Protein AF-A0A6P9EIH1-F1 (afdb_monomer)

Secondary structure (DSSP, 8-state):
------SS-----TTT---------S-EEEEEEEEEEE-TTS-EEEEEEEEEE--S-HHHHHHH-S-HHHHHHHHHHHHHHHHHHHHHHHHHHHHHHHHHHHHHHHHHHHHHHHHHHHHHHHHHHHHHHHHHHHHHHHHHHHHHHHHHHHHHHHHTTS----------TTSTTTTTHHHHHHHHHHHHGGGSSS--

Mean predicted aligned error: 18.48 Å

Nearest PDB structures (foldseek):
  3bk6-assembly1_C  TM=7.652E-01  e=2.507E-02  Pyrococcus horikoshii
  8z5g-assembly1_A  TM=3.519E-01  e=7.469E-02  Escherichia coli K-12

InterPro domains:
  IPR001107 Band 7 domain [PF01145] (3-107)
  IPR001107 Band 7 domain [SM00244] (1-135)
  IPR001972 Stomatin/HflK family [PR00721] (37-58)
  IPR001972 Stomatin/HflK family [PR00721] (72-89)
  IPR036013 Band 7/SPFH domain superfamily [G3DSA:3.30.479.30] (15-137)
  IPR036013 Band 7/SPFH domain superfamily [SSF117892] (16-89)
  IPR050710 Band 7/mec-2 domain-containing protein [PTHR43327] (3-128)

Solvent-accessible surface area (backbone atoms only — not comparable to full-atom values): 12320 Å² total; per-residue (Å²): 133,95,74,84,82,71,96,74,93,75,91,73,54,86,90,81,58,76,88,86,78,89,77,73,68,57,79,44,82,43,77,48,80,71,43,79,47,73,45,97,83,74,45,80,45,78,49,72,53,72,46,79,47,61,55,86,54,66,68,61,44,60,74,75,30,97,51,54,69,59,55,50,51,54,49,52,52,52,51,49,57,50,53,52,57,48,55,61,53,48,57,53,51,53,54,50,54,55,50,51,55,52,50,54,54,51,51,56,57,48,53,54,52,53,49,55,54,53,53,53,54,52,52,55,52,55,56,50,54,52,50,53,52,51,50,54,51,50,51,54,51,49,54,52,48,50,53,48,52,54,48,51,62,63,52,67,77,62,72,90,81,88,78,89,82,81,80,74,84,78,60,74,67,67,64,56,65,64,58,61,63,62,58,57,66,64,59,63,64,70,72,64,78,81,77,125

Foldseek 3Di:
DDDDDPPDDDDDDPPPDDDPDDDDQDWDKAWQDWDWDQAPVRDIDIDIDIDIDGDPDPVVQVVVDVDNVVVVSVVVVVVVVVVVVVVRVVVV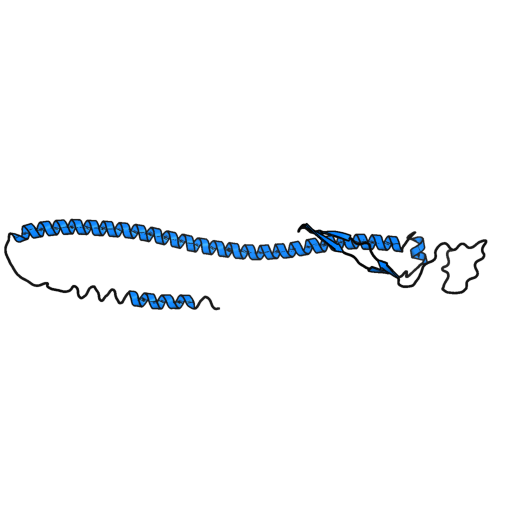VVVVVVVVVVVVVVVVVVVVVVVVVVVVVVVVVVVVVVVVVVVVVVVVVV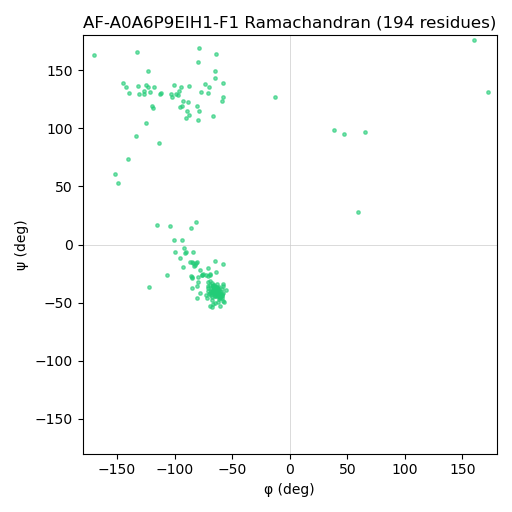VVVVVVVVVVVVVVVPDDDDDDDPDDPVPPVVVVVVVVVVVVVVVVVVVPPPPD

Sequence (196 aa):
MGKILPSGIHFLFLLVDQIAYVHSLKEEAIPIPDQSAITKDNVNILINGVLYIKIVDPKLASYVFENPIFAVIQLAQTTMRSELAFNLRKGIKELRQEVSSHQSQVKAAEEERLLEHKLALRLEEELKEAKEHCLDYIASLAEAGEACRGLEKHIGDLQFEKEALTVNNDVLCKEKDKADDLYVELGESHSRLKKE

Radius of gyration: 49.67 Å; Cα contacts (8 Å, |Δi|>4): 70; chains: 1; bounding box: 106×24×132 Å

Organism: Juglans regia (NCBI:txid51240)

Structure (mmCIF, N/CA/C/O backbone):
data_AF-A0A6P9EIH1-F1
#
_entry.id   AF-A0A6P9EIH1-F1
#
loop_
_atom_site.group_PDB
_atom_site.id
_atom_site.type_symbol
_atom_site.label_atom_id
_atom_site.label_alt_id
_atom_site.label_comp_id
_atom_site.label_asym_id
_atom_site.label_entity_id
_atom_site.label_seq_id
_atom_site.pdbx_PDB_ins_code
_atom_site.Cartn_x
_atom_site.Cartn_y
_atom_site.Cartn_z
_atom_site.occupancy
_atom_site.B_iso_or_equiv
_atom_site.auth_seq_id
_atom_site.auth_comp_id
_atom_site.auth_asym_id
_atom_site.auth_atom_id
_atom_site.pdbx_PDB_model_num
ATOM 1 N N . MET A 1 1 ? -22.479 8.783 35.419 1.00 46.06 1 MET A N 1
ATOM 2 C CA . MET A 1 1 ? -21.083 8.296 35.313 1.00 46.06 1 MET A CA 1
ATOM 3 C C . MET A 1 1 ? -21.107 6.974 34.546 1.00 46.06 1 MET A C 1
ATOM 5 O O . MET A 1 1 ? -21.523 5.976 35.117 1.00 46.06 1 MET A O 1
ATOM 9 N N . GLY A 1 2 ? -20.775 6.970 33.249 1.00 61.72 2 GLY A N 1
ATOM 10 C CA . GLY A 1 2 ? -20.872 5.773 32.397 1.00 61.72 2 GLY A CA 1
ATOM 11 C C . GLY A 1 2 ? -19.869 4.693 32.813 1.00 61.72 2 GLY A C 1
ATOM 12 O O . GLY A 1 2 ? -18.653 4.885 32.670 1.00 61.72 2 GLY A O 1
ATOM 13 N N . LYS A 1 3 ? -20.381 3.593 33.372 1.00 69.81 3 LYS A N 1
ATOM 14 C CA . LYS A 1 3 ? -19.617 2.393 33.729 1.00 69.81 3 LYS A CA 1
ATOM 15 C C . LYS A 1 3 ? -19.708 1.387 32.585 1.00 69.81 3 LYS A C 1
ATOM 17 O O . LYS A 1 3 ? -20.787 1.165 32.050 1.00 69.81 3 LYS A O 1
ATOM 22 N N . ILE A 1 4 ? -18.572 0.792 32.229 1.00 77.81 4 ILE A N 1
ATOM 23 C CA . ILE A 1 4 ? -18.549 -0.392 31.368 1.00 77.81 4 ILE A CA 1
ATOM 24 C C . ILE A 1 4 ? -19.018 -1.595 32.184 1.00 77.81 4 ILE A C 1
ATOM 26 O O . ILE A 1 4 ? -18.649 -1.735 33.350 1.00 77.81 4 ILE A O 1
ATOM 30 N N . LEU A 1 5 ? -19.847 -2.432 31.571 1.00 80.62 5 LEU A N 1
ATOM 31 C CA . LEU A 1 5 ? -20.307 -3.687 32.145 1.00 80.62 5 LEU A CA 1
ATOM 32 C C . LEU A 1 5 ? -19.305 -4.776 31.727 1.00 80.62 5 LEU A C 1
ATOM 34 O O . LEU A 1 5 ? -19.223 -5.077 30.533 1.00 80.62 5 LEU A O 1
ATOM 38 N N . PRO A 1 6 ? -18.476 -5.307 32.645 1.00 77.31 6 PRO A N 1
ATOM 39 C CA . PRO A 1 6 ? -17.617 -6.442 32.332 1.00 77.31 6 PRO A CA 1
ATOM 40 C C . PRO A 1 6 ? -18.458 -7.683 32.002 1.00 77.31 6 PRO A C 1
ATOM 42 O O . PRO A 1 6 ? -19.649 -7.749 32.288 1.00 77.31 6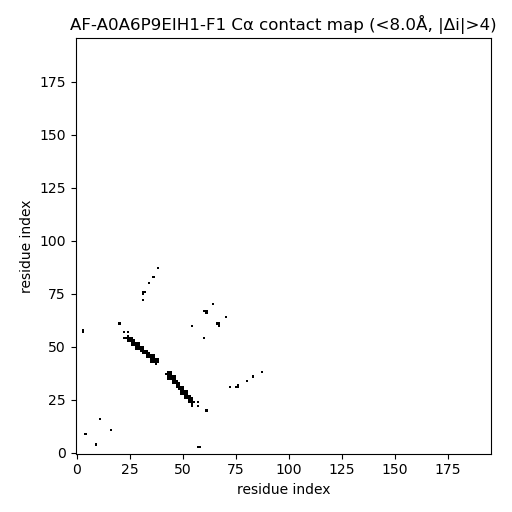 PRO A O 1
ATOM 45 N N . SER A 1 7 ? -17.841 -8.689 31.385 1.00 77.94 7 SER A N 1
ATOM 46 C CA . SER A 1 7 ? -18.542 -9.939 31.073 1.00 77.94 7 SER A CA 1
ATOM 47 C C . SER A 1 7 ? -19.080 -10.591 32.356 1.00 77.94 7 SER A C 1
ATOM 49 O O . SER A 1 7 ? -18.312 -10.853 33.282 1.00 77.94 7 SER A O 1
ATOM 51 N N . GLY A 1 8 ? -20.390 -10.841 32.425 1.00 82.44 8 GLY A N 1
ATOM 52 C CA . GLY A 1 8 ? -21.040 -11.442 33.589 1.00 82.44 8 GLY A CA 1
ATOM 53 C C . GLY A 1 8 ? -22.547 -11.190 33.641 1.00 82.44 8 GLY A C 1
ATOM 54 O O . GLY A 1 8 ? -23.109 -10.479 32.812 1.00 82.44 8 GLY A O 1
ATOM 55 N N . ILE A 1 9 ? -23.212 -11.787 34.632 1.00 82.00 9 ILE A N 1
ATOM 56 C CA . ILE A 1 9 ? -24.636 -11.545 34.895 1.00 82.00 9 ILE A CA 1
ATOM 57 C C . ILE A 1 9 ? -24.752 -10.239 35.669 1.00 82.00 9 ILE A C 1
ATOM 59 O O . ILE A 1 9 ? -24.203 -10.113 36.767 1.00 82.00 9 ILE A O 1
ATOM 63 N N . HIS A 1 10 ? -25.443 -9.259 35.098 1.00 79.75 10 HIS A N 1
ATOM 64 C CA . HIS A 1 10 ? -25.642 -7.948 35.705 1.00 79.75 10 HIS A CA 1
ATOM 65 C C . HIS A 1 10 ? -27.137 -7.630 35.753 1.00 79.75 10 HIS A C 1
ATOM 67 O O . HIS A 1 10 ? -27.838 -7.766 34.752 1.00 79.75 10 HIS A O 1
ATOM 73 N N . PHE A 1 11 ? -27.623 -7.227 36.928 1.00 80.25 11 PHE A N 1
ATOM 74 C CA . PHE A 1 11 ? -29.009 -6.812 37.121 1.00 80.25 11 PHE A CA 1
ATOM 75 C C . PHE A 1 11 ? -29.138 -5.324 36.804 1.00 80.25 11 PHE A C 1
ATOM 77 O O . PHE A 1 11 ? -28.606 -4.486 37.528 1.00 80.25 11 PHE A O 1
ATOM 84 N N . LEU A 1 12 ? -29.841 -5.020 35.715 1.00 80.06 12 LEU A N 1
ATOM 85 C CA . LEU A 1 12 ? -30.214 -3.662 35.329 1.00 80.06 12 LEU A CA 1
ATOM 86 C C . LEU A 1 12 ? -31.668 -3.406 35.715 1.00 80.06 12 LEU A C 1
ATOM 88 O O . LEU A 1 12 ? -32.533 -4.263 35.519 1.00 80.06 12 LEU A O 1
ATOM 92 N N . PHE A 1 13 ? -31.939 -2.223 36.262 1.00 81.88 13 PHE A N 1
ATOM 93 C CA . PHE A 1 13 ? -33.294 -1.835 36.633 1.00 81.88 13 PHE A CA 1
ATOM 94 C C . PHE A 1 13 ? -33.977 -1.160 35.437 1.00 81.88 13 PHE A C 1
ATOM 96 O O . PHE A 1 13 ? -33.573 -0.075 35.020 1.00 81.88 13 PHE A O 1
ATOM 103 N N . LEU A 1 14 ? -35.032 -1.793 34.908 1.00 70.62 14 LEU A N 1
ATOM 104 C CA . LEU A 1 14 ? -35.683 -1.454 33.628 1.00 70.62 14 LEU A CA 1
ATOM 105 C C . LEU A 1 14 ? -36.214 -0.004 33.528 1.00 70.62 14 LEU A C 1
ATOM 107 O O . LEU A 1 14 ? -36.492 0.473 32.434 1.00 70.62 14 LEU A O 1
ATOM 111 N N . LEU A 1 15 ? -36.370 0.693 34.659 1.00 78.88 15 LEU A N 1
ATOM 112 C CA . LEU A 1 15 ? -36.890 2.066 34.729 1.00 78.88 15 LEU A CA 1
ATOM 113 C C . LEU A 1 15 ? -35.812 3.163 34.707 1.00 78.88 15 LEU A C 1
ATOM 115 O O . LEU A 1 15 ? -36.148 4.311 34.432 1.00 78.88 15 LEU A O 1
ATOM 119 N N . VAL A 1 16 ? -34.549 2.852 35.021 1.00 80.69 16 VAL A N 1
ATOM 120 C CA . VAL A 1 16 ? -33.488 3.867 35.207 1.00 80.69 16 VAL A CA 1
ATOM 121 C C . VAL A 1 16 ? -32.312 3.642 34.263 1.00 80.69 16 VAL A C 1
ATOM 123 O O . VAL A 1 16 ? -31.749 4.608 33.750 1.00 80.69 16 VAL A O 1
ATOM 126 N N . ASP A 1 17 ? -31.959 2.384 33.998 1.00 78.88 17 ASP A N 1
ATOM 127 C CA . ASP A 1 17 ? -30.815 2.053 33.158 1.00 78.88 17 ASP A CA 1
ATOM 128 C C . ASP A 1 17 ? -31.250 1.716 31.728 1.00 78.88 17 ASP A C 1
ATOM 130 O O . ASP A 1 17 ? -32.105 0.860 31.504 1.00 78.88 17 ASP A O 1
ATOM 134 N N . GLN A 1 18 ? -30.609 2.356 30.747 1.00 76.06 18 GLN A N 1
ATOM 135 C CA . GLN A 1 18 ? -30.728 2.008 29.331 1.00 76.06 18 GLN A CA 1
ATOM 136 C C . GLN A 1 18 ? -29.370 1.572 28.782 1.00 76.06 18 GLN A C 1
ATOM 138 O O . GLN A 1 18 ? -28.342 2.205 29.031 1.00 76.06 18 GLN A O 1
ATOM 143 N N . ILE A 1 19 ? -29.370 0.485 28.012 1.00 78.81 19 ILE A N 1
ATOM 144 C CA . ILE A 1 19 ? -28.181 -0.003 27.313 1.00 78.81 19 ILE A CA 1
ATOM 145 C C . ILE A 1 19 ? -28.012 0.852 26.057 1.00 78.81 19 ILE A C 1
ATOM 147 O O . ILE A 1 19 ? -28.786 0.721 25.115 1.00 78.81 19 ILE A O 1
ATOM 151 N N . ALA A 1 20 ? -27.017 1.738 26.054 1.00 77.19 20 ALA A N 1
ATOM 152 C CA . ALA A 1 20 ? -26.769 2.623 24.917 1.00 77.19 20 ALA A CA 1
ATOM 153 C C . ALA A 1 20 ? -26.047 1.909 23.763 1.00 77.19 20 ALA A C 1
ATOM 155 O O . ALA A 1 20 ? -26.404 2.097 22.606 1.00 77.19 20 ALA A O 1
ATOM 156 N N . TYR A 1 21 ? -25.048 1.077 24.077 1.00 79.88 21 TYR A N 1
ATOM 157 C CA . TYR A 1 21 ? -24.201 0.429 23.076 1.00 79.88 21 TYR A CA 1
ATOM 158 C C . TYR A 1 21 ? -23.803 -0.977 23.518 1.00 79.88 21 TYR A C 1
ATOM 160 O O . TYR A 1 21 ? -23.460 -1.206 24.679 1.00 79.88 21 TYR A O 1
ATOM 168 N N . VAL A 1 22 ? -23.828 -1.914 22.570 1.00 81.94 22 VAL A N 1
ATOM 169 C CA . VAL A 1 22 ? -23.352 -3.288 22.745 1.00 81.94 22 VAL A CA 1
ATOM 170 C C . VAL A 1 22 ? -22.229 -3.512 21.742 1.00 81.94 22 VAL A C 1
ATOM 172 O O . VAL A 1 22 ? -22.440 -3.407 20.535 1.00 81.94 22 VAL A O 1
ATOM 175 N N . HIS A 1 23 ? -21.032 -3.814 22.241 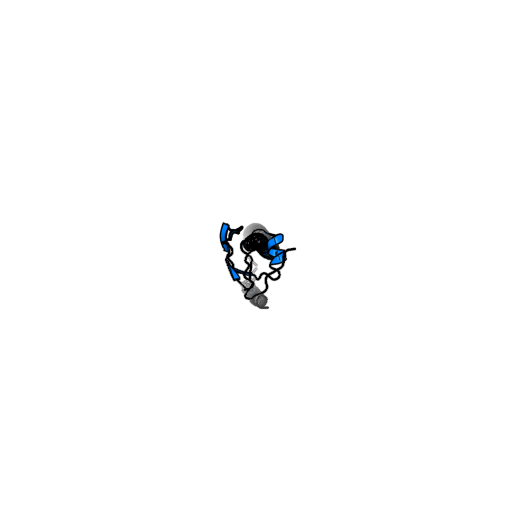1.00 83.44 23 HIS A N 1
ATOM 176 C CA . HIS A 1 23 ? -19.859 -4.058 21.409 1.00 83.44 23 HIS A CA 1
ATOM 177 C C . HIS A 1 23 ? -19.269 -5.436 21.680 1.00 83.44 23 HIS A C 1
ATOM 179 O O . HIS A 1 23 ? -19.086 -5.844 22.828 1.00 83.44 23 HIS A O 1
ATOM 185 N N . SER A 1 24 ? -18.940 -6.131 20.596 1.00 83.75 24 SER A N 1
ATOM 186 C CA . SER A 1 24 ? -18.147 -7.351 20.633 1.00 83.75 24 SER A CA 1
ATOM 187 C C . SER A 1 24 ? -16.674 -6.988 20.837 1.00 83.75 24 SER A C 1
ATOM 189 O O . SER A 1 24 ? -16.136 -6.118 20.157 1.00 83.75 24 SER A O 1
ATOM 191 N N . LEU A 1 25 ? -16.018 -7.648 21.796 1.00 86.06 25 LEU A N 1
ATOM 192 C CA . LEU A 1 25 ? -14.571 -7.520 22.045 1.00 86.06 25 LEU A CA 1
ATOM 193 C C . LEU A 1 25 ? -13.753 -8.591 21.308 1.00 86.06 25 LEU A C 1
ATOM 195 O O . LEU A 1 25 ? -12.542 -8.710 21.510 1.00 86.06 25 LEU A O 1
ATOM 199 N N . LYS A 1 26 ? -14.424 -9.423 20.507 1.00 86.00 26 LYS A N 1
ATOM 200 C CA . LYS A 1 26 ? -13.781 -10.449 19.691 1.00 86.00 26 LYS A CA 1
ATOM 201 C C . LYS A 1 26 ? -13.196 -9.808 18.436 1.00 86.00 26 LYS A C 1
ATOM 203 O O . LYS A 1 26 ? -13.607 -8.724 18.033 1.00 86.00 26 LYS A O 1
ATOM 208 N N . GLU A 1 27 ? -12.213 -10.479 17.852 1.00 90.50 27 GLU A N 1
ATOM 209 C CA . GLU A 1 27 ? -11.719 -10.113 16.528 1.00 90.50 27 GLU A CA 1
ATOM 210 C C . GLU A 1 27 ? -12.768 -10.462 15.482 1.00 90.50 27 GLU A C 1
ATOM 212 O O . GLU A 1 27 ? -13.296 -11.576 15.463 1.00 90.50 27 GLU A O 1
ATOM 217 N N . GLU A 1 28 ? -13.067 -9.494 14.626 1.00 89.88 28 GLU A N 1
ATOM 218 C CA . GLU A 1 28 ? -14.037 -9.640 13.551 1.00 89.88 28 GLU A CA 1
ATOM 219 C C . GLU A 1 28 ? -13.380 -9.286 12.218 1.00 89.88 28 GLU A C 1
ATOM 221 O O . GLU A 1 28 ? -12.604 -8.330 12.112 1.00 89.88 28 GLU A O 1
ATOM 226 N N . ALA A 1 29 ? -13.675 -10.101 11.205 1.00 93.81 29 ALA A N 1
ATOM 227 C CA . ALA A 1 29 ? -13.195 -9.923 9.845 1.00 93.81 29 ALA A CA 1
ATOM 228 C C . ALA A 1 29 ? -14.238 -9.144 9.045 1.00 93.81 29 ALA A C 1
ATOM 230 O O . ALA A 1 29 ? -15.374 -9.591 8.886 1.00 93.81 29 ALA A O 1
ATOM 231 N N . ILE A 1 30 ? -13.844 -7.980 8.540 1.00 93.12 30 ILE A N 1
ATOM 232 C CA . ILE A 1 30 ? -14.732 -7.057 7.845 1.00 93.12 30 ILE A CA 1
ATOM 233 C C . ILE A 1 30 ? -14.237 -6.880 6.412 1.00 93.12 30 ILE A C 1
ATOM 235 O O . ILE A 1 30 ? -13.115 -6.405 6.210 1.00 93.12 30 ILE A O 1
ATOM 239 N N . PRO A 1 31 ? -15.036 -7.260 5.402 1.00 93.44 31 PRO A N 1
ATOM 240 C CA . PRO A 1 31 ? -14.655 -7.060 4.015 1.00 93.44 31 PRO A CA 1
ATOM 241 C C . PRO A 1 31 ? -14.685 -5.567 3.673 1.00 93.44 31 PRO A C 1
ATOM 243 O O . PRO A 1 31 ? -15.625 -4.846 4.015 1.00 93.44 31 PRO A O 1
ATOM 246 N N . ILE A 1 32 ? -13.649 -5.103 2.982 1.00 93.50 32 ILE A N 1
ATOM 247 C CA . ILE A 1 32 ? -13.607 -3.763 2.397 1.00 93.50 32 ILE A CA 1
ATOM 248 C C . ILE A 1 32 ? -14.243 -3.864 1.006 1.00 93.50 32 ILE A C 1
ATOM 250 O O . ILE A 1 32 ? -13.936 -4.811 0.284 1.00 93.50 32 ILE A O 1
ATOM 254 N N . PRO A 1 33 ? -15.113 -2.922 0.602 1.00 91.94 33 PRO A N 1
ATOM 255 C CA . PRO A 1 33 ? -15.669 -2.945 -0.742 1.00 91.94 33 PRO A CA 1
ATOM 256 C C . PRO A 1 33 ? -14.579 -2.735 -1.793 1.00 91.94 33 PRO A C 1
ATOM 258 O O . PRO A 1 33 ? -13.659 -1.932 -1.605 1.00 91.94 33 PRO A O 1
ATOM 261 N N . ASP A 1 34 ? -14.737 -3.441 -2.907 1.00 91.94 34 ASP A N 1
ATOM 262 C CA . ASP A 1 34 ? -13.785 -3.455 -4.010 1.00 91.94 34 ASP A CA 1
ATOM 263 C C . ASP A 1 34 ? -13.546 -2.050 -4.572 1.00 91.94 34 ASP A C 1
ATOM 265 O O . ASP A 1 34 ? -14.465 -1.242 -4.747 1.00 91.94 34 ASP A O 1
ATOM 269 N N . GLN A 1 35 ? -12.286 -1.760 -4.885 1.00 90.25 35 GLN A N 1
ATOM 270 C CA . GLN A 1 35 ? -11.874 -0.500 -5.487 1.00 90.25 35 GLN A CA 1
ATOM 271 C C . GLN A 1 35 ? -11.372 -0.730 -6.908 1.00 90.25 35 GLN A C 1
ATOM 273 O O . GLN A 1 35 ? -10.513 -1.577 -7.145 1.00 90.25 35 GLN A O 1
ATOM 278 N N . SER A 1 36 ? -11.897 0.056 -7.847 1.00 89.94 36 SER A N 1
ATOM 279 C CA . SER A 1 36 ? -11.476 0.059 -9.248 1.00 89.94 36 SER A CA 1
ATOM 280 C C . SER A 1 36 ? -10.473 1.186 -9.471 1.00 89.94 36 SER A C 1
ATOM 282 O O . SER A 1 36 ? -10.752 2.339 -9.130 1.00 89.94 36 SER A O 1
ATOM 284 N N . ALA A 1 37 ? -9.326 0.871 -10.061 1.00 87.25 37 ALA A N 1
ATOM 285 C CA . ALA A 1 37 ? -8.338 1.855 -10.478 1.00 87.25 37 ALA A CA 1
ATOM 286 C C . ALA A 1 37 ? -7.984 1.648 -11.952 1.00 87.25 37 ALA A C 1
ATOM 288 O O . ALA A 1 37 ? -7.688 0.534 -12.383 1.00 87.25 37 ALA A O 1
ATOM 289 N N . ILE A 1 38 ? -7.990 2.741 -12.714 1.00 86.62 38 ILE A N 1
ATOM 290 C CA . ILE A 1 38 ? -7.566 2.744 -14.114 1.00 86.62 38 ILE A CA 1
ATOM 291 C C . ILE A 1 38 ? -6.087 3.113 -14.152 1.00 86.62 38 ILE A C 1
ATOM 293 O O . ILE A 1 38 ? -5.679 4.154 -13.624 1.00 86.62 38 ILE A O 1
ATOM 297 N N . THR A 1 39 ? -5.275 2.252 -14.756 1.00 83.25 39 THR A N 1
ATOM 298 C CA . THR A 1 39 ? -3.845 2.508 -14.924 1.00 83.25 39 THR A CA 1
ATOM 299 C C . THR A 1 39 ? -3.569 3.457 -16.088 1.00 83.25 39 THR A C 1
ATOM 301 O O . THR A 1 39 ? -4.449 3.755 -16.895 1.00 83.25 39 THR A O 1
ATOM 304 N N . LYS A 1 40 ? -2.326 3.945 -16.215 1.00 81.19 40 LYS A N 1
ATOM 305 C CA . LYS A 1 40 ? -1.947 4.761 -17.384 1.00 81.19 40 LYS A CA 1
ATOM 306 C C . LYS A 1 40 ? -2.024 3.986 -18.700 1.00 81.19 40 LYS A C 1
ATOM 308 O O . LYS A 1 40 ? -2.225 4.605 -19.736 1.00 81.19 40 LYS A O 1
ATOM 313 N N . ASP A 1 41 ? -1.924 2.664 -18.633 1.00 84.38 41 ASP A N 1
ATOM 314 C CA . ASP A 1 41 ? -2.018 1.765 -19.785 1.00 84.38 41 ASP A CA 1
ATOM 315 C C . ASP A 1 41 ? -3.472 1.399 -20.115 1.00 84.38 41 ASP A C 1
ATOM 317 O O . ASP A 1 41 ? -3.727 0.457 -20.860 1.00 84.38 41 ASP A O 1
ATOM 321 N N . ASN A 1 42 ? -4.439 2.138 -19.553 1.00 85.88 42 ASN A N 1
ATOM 322 C CA . ASN A 1 42 ? -5.868 1.946 -19.782 1.00 85.88 42 ASN A CA 1
ATOM 323 C C . ASN A 1 42 ? -6.367 0.541 -19.384 1.00 85.88 42 ASN A C 1
ATOM 325 O O . ASN A 1 42 ? -7.348 0.035 -19.927 1.00 85.88 42 ASN A O 1
ATOM 329 N N . VAL A 1 43 ? -5.699 -0.092 -18.414 1.00 86.94 43 VAL A N 1
ATOM 330 C CA . VAL A 1 43 ? -6.133 -1.359 -17.818 1.00 86.94 43 VAL A CA 1
ATOM 331 C C . VAL A 1 43 ? -6.903 -1.054 -16.541 1.00 86.94 43 VAL A C 1
ATOM 333 O O . VAL A 1 43 ? -6.450 -0.270 -15.704 1.00 86.94 43 VAL A O 1
ATOM 336 N N . ASN A 1 44 ? -8.072 -1.675 -16.385 1.00 88.12 44 ASN A N 1
ATOM 337 C CA . ASN A 1 44 ? -8.837 -1.585 -15.151 1.00 88.12 44 ASN A CA 1
ATOM 338 C C . ASN A 1 44 ? -8.395 -2.684 -14.179 1.00 88.12 44 ASN A C 1
ATOM 340 O O . ASN A 1 44 ? -8.462 -3.866 -14.514 1.00 88.12 44 ASN A O 1
ATOM 344 N N . ILE A 1 45 ? -7.962 -2.296 -12.983 1.00 89.12 45 ILE A N 1
ATOM 345 C CA . ILE A 1 45 ? -7.568 -3.216 -11.915 1.00 89.12 45 ILE A CA 1
ATOM 346 C C . ILE A 1 45 ? -8.592 -3.101 -10.786 1.00 89.12 45 ILE A C 1
ATOM 348 O O . ILE A 1 45 ? -8.911 -1.998 -10.337 1.00 89.12 45 ILE A O 1
ATOM 352 N N . LEU A 1 46 ? -9.094 -4.249 -10.331 1.00 89.94 46 LEU A N 1
ATOM 353 C CA . LEU A 1 46 ? -9.975 -4.373 -9.173 1.00 89.94 46 LEU A CA 1
ATOM 354 C C . LEU A 1 46 ? -9.166 -4.892 -7.992 1.00 89.94 46 LEU A C 1
ATOM 356 O O . LEU A 1 46 ? -8.446 -5.880 -8.120 1.00 89.94 46 LEU A O 1
ATOM 360 N N . ILE A 1 47 ? -9.268 -4.210 -6.856 1.00 89.19 47 ILE A N 1
ATOM 361 C CA . ILE A 1 47 ? -8.471 -4.517 -5.672 1.00 89.19 47 ILE A CA 1
ATOM 362 C C . ILE A 1 47 ? -9.406 -4.597 -4.479 1.00 89.19 47 ILE A C 1
ATOM 364 O O . ILE A 1 47 ? -10.221 -3.702 -4.248 1.00 89.19 47 ILE A O 1
ATOM 368 N N . ASN A 1 48 ? -9.275 -5.684 -3.732 1.00 89.56 48 ASN A N 1
ATOM 369 C CA . ASN A 1 48 ? -10.124 -6.038 -2.610 1.00 89.56 48 ASN A CA 1
ATOM 370 C C . ASN A 1 48 ? -9.284 -6.454 -1.396 1.00 89.56 48 ASN A C 1
ATOM 372 O O . ASN A 1 48 ? -8.073 -6.660 -1.491 1.00 89.56 48 ASN A O 1
ATOM 376 N N . GLY A 1 49 ? -9.922 -6.521 -0.229 1.00 90.56 49 GLY A N 1
ATOM 377 C CA . GLY A 1 49 ? -9.234 -6.853 1.013 1.00 90.56 49 GLY A CA 1
ATOM 378 C C . GLY A 1 49 ? -10.180 -7.102 2.180 1.00 90.56 49 GLY A C 1
ATOM 379 O O . GLY A 1 49 ? -11.353 -6.728 2.152 1.00 90.56 49 GLY A O 1
ATOM 380 N N . VAL A 1 50 ? -9.646 -7.734 3.224 1.00 93.88 50 VAL A N 1
ATOM 381 C CA . VAL A 1 50 ? -10.352 -8.009 4.481 1.00 93.88 50 VAL A CA 1
ATOM 382 C C . VAL A 1 50 ? -9.581 -7.358 5.619 1.00 93.88 50 VAL A C 1
ATOM 384 O O . VAL A 1 50 ? -8.366 -7.521 5.723 1.00 93.88 50 VAL A O 1
ATOM 387 N N . LEU A 1 51 ? -10.288 -6.621 6.471 1.00 92.06 51 LEU A N 1
ATOM 388 C CA . LEU A 1 51 ? -9.729 -5.980 7.650 1.00 92.06 51 LEU A CA 1
ATOM 389 C C . LEU A 1 51 ? -10.090 -6.779 8.902 1.00 92.06 51 LEU A C 1
ATOM 391 O O . LEU A 1 51 ? -11.264 -7.033 9.158 1.00 92.06 51 LEU A O 1
ATOM 395 N N . TYR A 1 52 ? -9.088 -7.126 9.702 1.00 94.06 52 TYR A N 1
ATOM 396 C CA . TYR A 1 52 ? -9.291 -7.719 11.020 1.00 94.06 52 TYR A CA 1
ATOM 397 C C . TYR A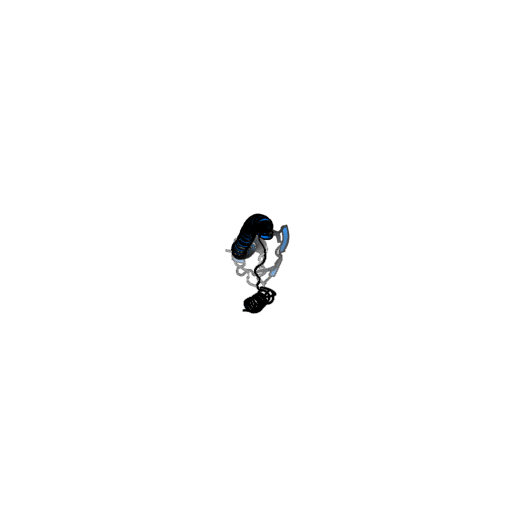 1 52 ? -9.249 -6.613 12.065 1.00 94.06 52 TYR A C 1
ATOM 399 O O . TYR A 1 52 ? -8.235 -5.925 12.199 1.00 94.06 52 TYR A O 1
ATOM 407 N N . ILE A 1 53 ? -10.353 -6.422 12.783 1.00 90.88 53 ILE A N 1
ATOM 408 C CA . ILE A 1 53 ? -10.456 -5.388 13.813 1.00 90.88 53 ILE A CA 1
ATOM 409 C C . ILE A 1 53 ? -10.828 -5.985 15.164 1.00 90.88 53 ILE A C 1
ATOM 411 O O . ILE A 1 53 ? -11.557 -6.970 15.253 1.00 90.88 53 ILE A O 1
ATOM 415 N N . LYS A 1 54 ? -10.350 -5.337 16.228 1.00 88.31 54 LYS A N 1
ATOM 416 C CA . LYS A 1 54 ? -10.724 -5.620 17.612 1.00 88.31 54 LYS A CA 1
ATOM 417 C C . LYS A 1 54 ? -10.868 -4.314 18.374 1.00 88.31 54 LYS A C 1
ATOM 419 O O . LYS A 1 54 ? -9.966 -3.477 18.359 1.00 88.31 54 LYS A O 1
ATOM 424 N N . ILE A 1 55 ? -11.983 -4.157 19.077 1.00 86.69 55 ILE A N 1
ATOM 425 C CA . ILE A 1 55 ? -12.206 -3.004 19.949 1.00 86.69 55 ILE A CA 1
ATOM 426 C C . ILE A 1 55 ? -11.437 -3.234 21.257 1.00 86.69 55 ILE A C 1
ATOM 428 O O . ILE A 1 55 ? -11.734 -4.165 22.002 1.00 86.69 55 ILE A O 1
ATOM 432 N N . VAL A 1 56 ? -10.428 -2.397 21.521 1.00 86.88 56 VAL A N 1
ATOM 433 C CA . VAL A 1 56 ? -9.612 -2.464 22.750 1.00 86.88 56 VAL A CA 1
ATOM 434 C C . VAL A 1 56 ? -10.327 -1.797 23.926 1.00 86.88 56 VAL A C 1
ATOM 436 O O . VAL A 1 56 ? -10.396 -2.376 25.006 1.00 86.88 56 VAL A O 1
ATOM 439 N N . ASP A 1 57 ? -10.891 -0.605 23.708 1.00 87.75 57 ASP A N 1
ATOM 440 C CA . ASP A 1 57 ? -11.683 0.121 24.704 1.00 87.75 57 ASP A CA 1
ATOM 441 C C . ASP A 1 57 ? -13.076 0.459 24.134 1.00 87.75 57 ASP A C 1
ATOM 443 O O . ASP A 1 57 ? -13.203 1.375 23.312 1.00 87.75 57 ASP A O 1
ATOM 447 N N . PRO A 1 58 ? -14.139 -0.257 24.555 1.00 84.81 58 PRO A N 1
ATOM 448 C CA . PRO A 1 58 ? -15.492 -0.024 24.059 1.00 84.81 58 PRO A CA 1
ATOM 449 C C . PRO A 1 58 ? -16.071 1.307 24.541 1.00 84.81 58 PRO A C 1
ATOM 451 O O . PRO A 1 58 ? -16.929 1.874 23.866 1.00 84.81 58 PRO A O 1
ATOM 454 N N . LYS A 1 59 ? -15.604 1.835 25.681 1.00 84.88 59 LYS A N 1
ATOM 455 C CA . LYS A 1 59 ? -16.093 3.104 26.222 1.00 84.88 59 LYS A CA 1
ATOM 456 C C . LYS A 1 59 ? -15.671 4.243 25.312 1.00 84.88 59 LYS A C 1
ATOM 458 O O . LYS A 1 59 ? -16.516 5.008 24.860 1.00 84.88 59 LYS A O 1
ATOM 463 N N . LEU A 1 60 ? -14.375 4.336 25.023 1.00 83.81 60 LEU A N 1
ATOM 464 C CA . LEU A 1 60 ? -13.851 5.371 24.133 1.00 83.81 60 LEU A CA 1
ATOM 465 C C . LEU A 1 60 ? -14.396 5.213 22.712 1.00 83.81 60 LEU A C 1
ATOM 467 O O . LEU A 1 60 ? -14.810 6.204 22.118 1.00 83.81 60 LEU A O 1
ATOM 471 N N . ALA A 1 61 ? -14.481 3.984 22.198 1.00 83.06 61 ALA A N 1
ATOM 472 C CA . ALA A 1 61 ? -15.017 3.737 20.862 1.00 83.06 61 ALA A CA 1
ATOM 473 C C . ALA A 1 61 ? -16.462 4.244 20.694 1.00 83.06 61 ALA A C 1
ATOM 475 O O . ALA A 1 61 ? -16.742 4.910 19.701 1.00 83.06 61 ALA A O 1
ATOM 476 N N . SER A 1 62 ? -17.337 3.998 21.682 1.00 84.12 62 SER A N 1
ATOM 477 C CA . SER A 1 62 ? -18.753 4.412 21.640 1.00 84.12 62 SER A CA 1
ATOM 478 C C . SER A 1 62 ? -18.943 5.929 21.704 1.00 84.12 62 SER A C 1
ATOM 480 O O . SER A 1 62 ? -19.906 6.463 21.166 1.00 84.12 62 SER A O 1
ATOM 482 N N . TYR A 1 63 ? -18.068 6.634 22.430 1.00 81.50 63 TYR A N 1
ATOM 483 C CA . TYR A 1 63 ? -18.208 8.081 22.622 1.00 81.50 63 TYR A CA 1
ATOM 484 C C . TYR A 1 63 ? -17.579 8.898 21.497 1.00 81.50 63 TYR A C 1
ATOM 486 O O . TYR A 1 63 ? -18.007 10.025 21.262 1.00 81.50 63 TYR A O 1
ATOM 494 N N . VAL A 1 64 ? -16.557 8.362 20.827 1.00 81.50 64 VAL A N 1
ATOM 495 C CA . VAL A 1 64 ? -15.861 9.080 19.753 1.00 81.50 64 VAL A CA 1
ATOM 496 C C . VAL A 1 64 ? -16.585 8.913 18.417 1.00 81.50 64 VAL A C 1
ATOM 498 O O . VAL A 1 64 ? -16.652 9.865 17.643 1.00 81.50 64 VAL A O 1
ATOM 501 N N . PHE A 1 65 ? -17.142 7.730 18.146 1.00 81.56 65 PHE A N 1
ATOM 502 C CA . PHE A 1 65 ? -17.807 7.430 16.882 1.00 81.56 65 PHE A CA 1
ATOM 503 C C . PHE A 1 65 ? -19.164 6.774 17.119 1.00 81.56 65 PHE A C 1
ATOM 505 O O . PHE A 1 65 ? -19.274 5.836 17.900 1.00 81.56 65 PHE A O 1
ATOM 512 N N . GLU A 1 66 ? -20.177 7.205 16.366 1.00 85.19 66 GLU A N 1
ATOM 513 C CA . GLU A 1 66 ? -21.505 6.577 16.379 1.00 85.19 66 GLU A CA 1
ATOM 514 C C . GLU A 1 66 ? -21.449 5.134 15.848 1.00 85.19 66 GLU A C 1
ATOM 516 O O . GLU A 1 66 ? -22.066 4.231 16.402 1.00 85.19 66 GLU A O 1
ATOM 521 N N . ASN A 1 67 ? -20.644 4.904 14.802 1.00 88.19 67 ASN A N 1
ATOM 522 C CA . ASN A 1 67 ? -20.395 3.588 14.218 1.00 88.19 67 ASN A CA 1
ATOM 523 C C . ASN A 1 67 ? -18.885 3.381 13.993 1.00 88.19 67 ASN A C 1
ATOM 525 O O . ASN A 1 67 ? -18.365 3.758 12.935 1.00 88.19 67 ASN A O 1
ATOM 529 N N . PRO A 1 68 ? -18.156 2.772 14.950 1.00 85.00 68 PRO A N 1
ATOM 530 C CA . PRO A 1 68 ? -16.699 2.643 14.867 1.00 85.00 68 PRO A CA 1
ATOM 531 C C . PRO A 1 68 ? -16.258 1.775 13.683 1.00 85.00 68 PRO A C 1
ATOM 533 O O . PRO A 1 68 ? -15.292 2.099 12.997 1.00 85.00 68 PRO A O 1
ATOM 536 N N . ILE A 1 69 ? -17.011 0.714 13.389 1.00 89.06 69 ILE A N 1
ATOM 537 C CA . ILE A 1 69 ? -16.756 -0.186 12.259 1.00 89.06 69 ILE A CA 1
ATOM 538 C C . ILE A 1 69 ? -16.762 0.589 10.935 1.00 89.06 69 ILE A C 1
ATOM 540 O O . ILE A 1 69 ? -15.834 0.485 10.137 1.00 89.06 69 ILE A O 1
ATOM 544 N N . PHE A 1 70 ? -17.789 1.410 10.719 1.00 90.31 70 PHE A N 1
ATOM 545 C CA . PHE A 1 70 ? -17.946 2.171 9.485 1.00 90.31 70 PHE A CA 1
ATOM 546 C C . PHE A 1 70 ? -16.856 3.235 9.311 1.00 90.31 70 PHE A C 1
ATOM 548 O O . PHE A 1 70 ? -16.329 3.405 8.211 1.00 90.31 70 PHE A O 1
ATOM 555 N N . ALA A 1 71 ? -16.477 3.919 10.394 1.00 90.25 71 ALA A N 1
ATOM 556 C CA . ALA A 1 71 ? -15.393 4.899 10.372 1.00 90.25 71 ALA A CA 1
ATOM 557 C C . ALA A 1 71 ? -14.058 4.259 9.954 1.00 90.25 71 ALA A C 1
ATOM 559 O O . ALA A 1 71 ? -13.349 4.791 9.097 1.00 90.25 71 ALA A O 1
ATOM 560 N N . VAL A 1 72 ? -13.746 3.080 10.500 1.00 91.62 72 VAL A N 1
ATOM 561 C CA . VAL A 1 72 ? -12.529 2.340 10.152 1.00 91.62 72 VAL A CA 1
ATOM 562 C C . VAL A 1 72 ? -12.568 1.847 8.701 1.00 91.62 72 VAL A C 1
ATOM 564 O O . VAL A 1 72 ? -11.559 1.958 8.007 1.00 91.62 72 VAL A O 1
ATOM 567 N N . ILE A 1 73 ? -13.718 1.375 8.203 1.00 92.69 73 ILE A N 1
ATOM 568 C CA . ILE A 1 73 ? -13.874 0.983 6.790 1.00 92.69 73 ILE A CA 1
ATOM 569 C C . ILE A 1 73 ? -13.580 2.168 5.860 1.00 92.69 73 ILE A C 1
ATOM 571 O O . ILE A 1 73 ? -12.843 2.014 4.889 1.00 92.69 73 ILE A O 1
ATOM 575 N N . GLN A 1 74 ? -14.116 3.357 6.146 1.00 92.88 74 GLN A N 1
ATOM 576 C CA . GLN A 1 74 ? -13.868 4.547 5.323 1.00 92.88 74 GLN A CA 1
ATOM 577 C C . GLN A 1 74 ? -12.401 4.985 5.345 1.00 92.88 74 GLN A C 1
ATOM 579 O O . GLN A 1 74 ? -11.839 5.357 4.309 1.00 92.88 74 GLN A O 1
ATOM 584 N N . LEU A 1 75 ? -11.767 4.919 6.517 1.00 93.00 75 LEU A N 1
ATOM 585 C CA . LEU A 1 75 ? -10.345 5.203 6.647 1.00 93.00 75 LEU A CA 1
ATOM 586 C C . LEU A 1 75 ? -9.523 4.207 5.823 1.00 93.00 75 LEU A C 1
ATOM 588 O O . LEU A 1 75 ? -8.706 4.620 5.005 1.00 93.00 75 LEU A O 1
ATOM 592 N N . ALA A 1 76 ? -9.798 2.909 5.967 1.00 93.06 76 ALA A N 1
ATOM 593 C CA . ALA A 1 76 ? -9.139 1.856 5.204 1.00 93.06 76 ALA A CA 1
ATOM 594 C C . ALA A 1 76 ? -9.330 2.046 3.692 1.00 93.06 76 ALA A C 1
ATOM 596 O O . ALA A 1 76 ? -8.365 1.952 2.937 1.00 93.06 76 ALA A O 1
ATOM 597 N N . GLN A 1 77 ? -10.540 2.403 3.246 1.00 93.00 77 GLN A N 1
ATOM 598 C CA . GLN A 1 77 ? -10.806 2.707 1.841 1.00 93.00 77 GLN A CA 1
ATOM 599 C C . GLN A 1 77 ? -9.972 3.887 1.335 1.00 93.00 77 GLN A C 1
ATOM 601 O O . GLN A 1 77 ? -9.432 3.827 0.232 1.00 93.00 77 GLN A O 1
ATOM 606 N N . THR A 1 78 ? -9.866 4.959 2.118 1.00 93.50 78 THR A N 1
ATOM 607 C CA . THR A 1 78 ? -9.127 6.167 1.726 1.00 93.50 78 THR A CA 1
ATOM 608 C C . THR A 1 78 ? -7.622 5.908 1.671 1.00 93.50 78 THR A C 1
ATOM 610 O O . THR A 1 78 ? -6.955 6.322 0.717 1.00 93.50 78 THR A O 1
ATOM 613 N N . THR A 1 79 ? -7.092 5.169 2.647 1.00 92.81 79 THR A N 1
ATOM 614 C CA . THR A 1 79 ? -5.693 4.729 2.661 1.00 92.81 79 THR A CA 1
ATOM 615 C C . THR A 1 79 ? -5.399 3.837 1.463 1.00 92.81 79 THR A C 1
ATOM 617 O O . THR A 1 79 ? -4.449 4.096 0.732 1.00 92.81 79 THR A O 1
ATOM 620 N N . MET A 1 80 ? -6.262 2.854 1.191 1.00 91.25 80 MET A N 1
ATOM 621 C CA . MET A 1 80 ? -6.132 1.970 0.036 1.00 91.25 80 MET A CA 1
ATOM 622 C C . MET A 1 80 ? -6.089 2.769 -1.271 1.00 91.25 80 MET A C 1
ATOM 624 O O . MET A 1 80 ? -5.131 2.634 -2.024 1.00 91.25 80 MET A O 1
ATOM 628 N N . ARG A 1 81 ? -7.023 3.703 -1.503 1.00 89.44 81 ARG A N 1
ATOM 629 C CA . ARG A 1 81 ? -6.993 4.577 -2.695 1.00 89.44 81 ARG A CA 1
ATOM 630 C C . ARG A 1 81 ? -5.675 5.340 -2.838 1.00 89.44 81 ARG A C 1
ATOM 632 O O . ARG A 1 81 ? -5.171 5.496 -3.951 1.00 89.44 81 ARG A O 1
ATOM 639 N N . SER A 1 82 ? -5.124 5.814 -1.724 1.00 89.94 82 SER A N 1
ATOM 640 C CA . SER A 1 82 ? -3.889 6.605 -1.701 1.00 89.94 82 SER A CA 1
ATOM 641 C C . SER A 1 82 ? -2.658 5.752 -2.017 1.00 89.94 82 SER A C 1
ATOM 643 O O . SER A 1 82 ? -1.850 6.127 -2.869 1.00 89.94 82 SER A O 1
ATOM 645 N N . GLU A 1 83 ? -2.554 4.575 -1.400 1.00 89.12 83 GLU A N 1
ATOM 646 C CA . GLU A 1 83 ? -1.474 3.614 -1.646 1.00 89.12 83 GLU A CA 1
ATOM 647 C C . GLU A 1 83 ? -1.493 3.091 -3.084 1.00 89.12 83 GLU A C 1
ATOM 649 O O . GLU A 1 83 ? -0.450 2.976 -3.732 1.00 89.12 83 GLU A O 1
ATOM 654 N N . LEU A 1 84 ? -2.683 2.838 -3.631 1.00 87.19 84 LEU A N 1
ATOM 655 C CA . LEU A 1 84 ? -2.842 2.434 -5.026 1.00 87.19 84 LEU A CA 1
ATOM 656 C C . LEU A 1 84 ? -2.334 3.507 -5.990 1.00 87.19 84 LEU A C 1
ATOM 658 O O . LEU A 1 84 ? -1.576 3.209 -6.915 1.00 87.19 84 LEU A O 1
ATOM 662 N N . ALA A 1 85 ? -2.686 4.771 -5.748 1.00 83.69 85 ALA A N 1
ATOM 663 C CA . ALA A 1 85 ? -2.206 5.881 -6.562 1.00 83.69 85 ALA A CA 1
ATOM 664 C C . ALA A 1 85 ? -0.678 6.055 -6.476 1.00 83.69 85 ALA A C 1
ATOM 666 O O . ALA A 1 85 ? -0.036 6.390 -7.478 1.00 83.69 85 ALA A O 1
ATOM 667 N N . PHE A 1 86 ? -0.088 5.839 -5.297 1.00 85.94 86 PHE A N 1
ATOM 668 C CA . PHE A 1 86 ? 1.352 5.964 -5.084 1.00 85.94 86 PHE A CA 1
ATOM 669 C C . PHE A 1 86 ? 2.141 4.857 -5.792 1.00 85.94 86 PHE A C 1
ATOM 671 O O . PHE A 1 86 ? 3.030 5.157 -6.596 1.00 85.94 86 PHE A O 1
ATOM 678 N N . ASN A 1 87 ? 1.787 3.593 -5.554 1.00 83.12 87 ASN A N 1
ATOM 679 C CA . ASN A 1 87 ? 2.502 2.445 -6.113 1.00 83.12 87 ASN A CA 1
ATOM 680 C C . ASN A 1 87 ? 2.437 2.424 -7.645 1.00 83.12 87 ASN A C 1
ATOM 682 O O . ASN A 1 87 ? 3.457 2.224 -8.309 1.00 83.12 87 ASN A O 1
ATOM 686 N N . LEU A 1 88 ? 1.277 2.762 -8.216 1.00 82.31 88 LEU A N 1
ATOM 687 C CA . LEU A 1 88 ? 1.115 2.858 -9.664 1.00 82.31 88 LEU A CA 1
ATOM 688 C C . LEU A 1 88 ? 1.996 3.961 -10.283 1.00 82.31 88 LEU A C 1
ATOM 690 O O . LEU A 1 88 ? 2.553 3.796 -11.367 1.00 82.31 88 LEU A O 1
ATOM 694 N N . ARG A 1 89 ? 2.166 5.102 -9.602 1.00 76.88 89 ARG A N 1
ATOM 695 C CA . ARG A 1 89 ? 3.062 6.175 -10.071 1.00 76.88 89 ARG A CA 1
ATOM 696 C C . ARG A 1 89 ? 4.535 5.796 -9.958 1.00 76.88 89 ARG A C 1
ATOM 698 O O . ARG A 1 89 ? 5.316 6.223 -10.810 1.00 76.88 89 ARG A O 1
ATOM 705 N N . LYS A 1 90 ? 4.912 5.049 -8.919 1.00 82.00 90 LYS A N 1
ATOM 706 C CA . LYS A 1 90 ? 6.298 4.654 -8.651 1.00 82.00 90 LYS A CA 1
ATOM 707 C C . LYS A 1 90 ? 6.833 3.703 -9.725 1.00 82.00 90 LYS A C 1
ATOM 709 O O . LYS A 1 90 ? 7.841 4.039 -10.342 1.00 82.00 90 LYS A O 1
ATOM 714 N N . GLY A 1 91 ? 6.110 2.624 -10.037 1.00 80.56 91 GLY A N 1
ATOM 715 C CA . GLY A 1 91 ? 6.544 1.659 -11.060 1.00 80.56 91 GLY A CA 1
ATOM 716 C C . GLY A 1 91 ? 6.768 2.301 -12.437 1.00 80.56 91 GLY A C 1
ATOM 717 O O . GLY A 1 91 ? 7.728 1.995 -13.135 1.00 80.56 91 GLY A O 1
ATOM 718 N N . ILE A 1 92 ? 5.949 3.294 -12.798 1.00 77.38 92 ILE A N 1
ATOM 719 C CA . ILE A 1 92 ? 6.098 4.026 -14.067 1.00 77.38 92 ILE A CA 1
ATOM 720 C C . ILE A 1 92 ? 7.355 4.905 -14.088 1.00 77.38 92 ILE A C 1
ATOM 722 O O . ILE A 1 92 ? 7.958 5.088 -15.147 1.00 77.38 92 ILE A O 1
ATOM 726 N N . LYS A 1 93 ? 7.747 5.492 -12.950 1.00 77.94 93 LYS A N 1
ATOM 727 C CA . LYS A 1 93 ? 8.987 6.278 -12.872 1.00 77.94 93 LYS A CA 1
ATOM 728 C C . LYS A 1 93 ? 10.213 5.385 -13.021 1.00 77.94 93 LYS A C 1
ATOM 730 O O . LYS A 1 93 ? 11.108 5.755 -13.771 1.00 77.94 93 LYS A O 1
ATOM 735 N N . GLU A 1 94 ? 10.214 4.233 -12.356 1.00 83.69 94 GLU A N 1
ATOM 736 C CA . GLU A 1 94 ? 11.302 3.251 -12.434 1.00 83.69 94 GLU A CA 1
ATOM 737 C C . GLU A 1 94 ? 11.479 2.747 -13.871 1.00 83.69 94 GLU A C 1
ATOM 739 O O . GLU A 1 94 ? 12.548 2.931 -14.450 1.00 83.69 94 GLU A O 1
ATOM 744 N N . LEU A 1 95 ? 10.400 2.266 -14.504 1.00 79.94 95 LEU A N 1
ATOM 745 C CA . LEU A 1 95 ? 10.434 1.814 -15.901 1.00 79.94 95 LEU A CA 1
ATOM 746 C C . LEU A 1 95 ? 10.891 2.917 -16.866 1.00 79.94 95 LEU A C 1
ATOM 748 O O . LEU A 1 95 ? 11.691 2.674 -17.766 1.00 79.94 95 LEU A O 1
ATOM 752 N N . ARG A 1 96 ? 10.422 4.160 -16.689 1.00 78.88 96 ARG A N 1
ATOM 753 C CA . ARG A 1 96 ? 10.852 5.285 -17.537 1.00 78.88 96 ARG A CA 1
ATOM 754 C C . ARG A 1 96 ? 12.336 5.603 -17.363 1.00 78.88 96 ARG A C 1
ATOM 756 O O . ARG A 1 96 ? 12.996 5.949 -18.340 1.00 78.88 96 ARG A O 1
ATOM 763 N N . GLN A 1 97 ? 12.840 5.546 -16.136 1.00 85.56 97 GLN A N 1
ATOM 764 C CA . GLN A 1 97 ? 14.237 5.840 -15.844 1.00 85.56 97 GLN A CA 1
ATOM 765 C C . GLN A 1 97 ? 15.159 4.793 -16.477 1.00 85.56 97 GLN A C 1
ATOM 767 O O . GLN A 1 97 ? 16.170 5.158 -17.072 1.00 85.56 97 GLN A O 1
ATOM 772 N N . GLU A 1 98 ? 14.758 3.524 -16.439 1.00 85.19 98 GLU A N 1
ATOM 773 C CA . GLU A 1 98 ? 15.480 2.431 -17.089 1.00 85.19 98 GLU A CA 1
ATOM 774 C C . GLU A 1 98 ? 15.430 2.513 -18.620 1.00 85.19 98 GLU A C 1
ATOM 776 O O . GLU A 1 98 ? 16.441 2.329 -19.292 1.00 85.19 98 GLU A O 1
ATOM 781 N N . VAL A 1 99 ? 14.289 2.880 -19.207 1.00 88.62 99 VAL A N 1
ATOM 782 C CA . VAL A 1 99 ? 14.215 3.132 -20.657 1.00 88.62 99 VAL A CA 1
ATOM 783 C C . VAL A 1 99 ? 15.095 4.318 -21.057 1.00 88.62 99 VAL A C 1
ATOM 785 O O . VAL A 1 99 ? 15.751 4.273 -22.094 1.00 88.62 99 VAL A O 1
ATOM 788 N N . SER A 1 100 ? 15.154 5.372 -20.239 1.00 82.88 100 SER A N 1
ATOM 789 C CA . SER A 1 100 ? 15.976 6.550 -20.531 1.00 82.88 100 SER A CA 1
ATOM 790 C C . SER A 1 100 ? 17.473 6.233 -20.550 1.00 82.88 100 SER A C 1
ATOM 792 O O . SER A 1 100 ? 18.182 6.773 -21.400 1.00 82.88 100 SER A O 1
ATOM 794 N N . SER A 1 101 ? 17.965 5.381 -19.643 1.00 85.69 101 SER A N 1
ATOM 795 C CA . SER A 1 101 ? 19.376 4.975 -19.640 1.00 85.69 101 SER A CA 1
ATOM 796 C C . SER A 1 101 ? 19.706 4.127 -20.869 1.00 85.69 101 SER A C 1
ATOM 798 O O . SER A 1 101 ? 20.673 4.425 -21.574 1.00 85.69 101 SER A O 1
ATOM 800 N N . HIS A 1 102 ? 18.855 3.155 -21.208 1.00 85.44 102 HIS A N 1
ATOM 801 C CA . HIS A 1 102 ? 19.021 2.352 -22.421 1.00 85.44 102 HIS A CA 1
ATOM 802 C C . HIS A 1 102 ? 18.978 3.209 -23.696 1.00 85.44 102 HIS A C 1
ATOM 804 O O . HIS A 1 102 ? 19.820 3.049 -24.576 1.00 85.44 102 HIS A O 1
ATOM 810 N N . GLN A 1 103 ? 18.060 4.176 -23.791 1.00 81.50 103 GLN A N 1
ATOM 811 C CA . GLN A 1 103 ? 17.970 5.068 -24.952 1.00 81.50 103 GLN A CA 1
ATOM 812 C C . GLN A 1 103 ? 19.224 5.929 -25.142 1.00 81.50 103 GLN A C 1
ATOM 814 O O . GLN A 1 103 ? 19.623 6.146 -26.283 1.00 81.50 103 GLN A O 1
ATOM 819 N N . SER A 1 104 ? 19.862 6.410 -24.067 1.00 78.75 104 SER A N 1
ATOM 820 C CA . SER A 1 104 ? 21.130 7.148 -24.199 1.00 78.75 104 SER A CA 1
ATOM 821 C C . SER A 1 104 ? 22.267 6.286 -24.752 1.00 78.75 104 SER A C 1
ATOM 823 O O . SER A 1 104 ? 23.042 6.772 -25.570 1.00 78.75 104 SER A O 1
ATOM 825 N N . GLN A 1 105 ? 22.330 5.006 -24.374 1.00 85.88 105 GLN A N 1
ATOM 826 C CA . GLN A 1 105 ? 23.348 4.081 -24.880 1.00 85.88 105 GLN A CA 1
ATOM 827 C C . GLN A 1 105 ? 23.114 3.733 -26.353 1.00 85.88 105 GLN A C 1
ATOM 829 O O . GLN A 1 105 ? 24.053 3.735 -27.142 1.00 85.88 105 GLN A O 1
ATOM 834 N N . VAL A 1 106 ? 21.857 3.492 -26.741 1.00 86.19 106 VAL A N 1
ATOM 835 C CA . VAL A 1 106 ? 21.504 3.194 -28.137 1.00 86.19 106 VAL A CA 1
ATOM 836 C C . VAL A 1 106 ? 21.772 4.394 -29.042 1.00 86.19 106 VAL A C 1
ATOM 838 O O . VAL A 1 106 ? 22.381 4.220 -30.090 1.00 86.19 106 VAL A O 1
ATOM 841 N N . LYS A 1 107 ? 21.398 5.611 -28.624 1.00 85.44 107 LYS A N 1
ATOM 842 C CA . LYS A 1 107 ? 21.673 6.826 -29.407 1.00 85.44 107 LYS A CA 1
ATOM 843 C C . LYS A 1 107 ? 23.170 7.068 -29.594 1.00 85.44 107 LYS A C 1
ATOM 845 O O . LYS A 1 107 ? 23.589 7.359 -30.707 1.00 85.44 107 LYS A O 1
ATOM 850 N N . ALA A 1 108 ? 23.970 6.895 -28.539 1.00 82.50 108 ALA A N 1
ATOM 851 C CA . ALA A 1 108 ? 25.423 7.027 -28.636 1.00 82.50 108 ALA A CA 1
ATOM 852 C C . ALA A 1 108 ? 26.030 5.987 -29.600 1.00 82.50 108 ALA A C 1
ATOM 854 O O . ALA A 1 108 ? 26.861 6.332 -30.436 1.00 82.50 108 ALA A O 1
ATOM 855 N N . ALA A 1 109 ? 25.563 4.735 -29.546 1.00 80.50 109 ALA A N 1
ATOM 856 C CA . ALA A 1 109 ? 26.004 3.686 -30.467 1.00 80.50 109 ALA A CA 1
ATOM 857 C C . ALA A 1 109 ? 25.526 3.910 -31.919 1.00 80.50 109 ALA A C 1
ATOM 859 O O . ALA A 1 109 ? 26.204 3.516 -32.868 1.00 80.50 109 ALA A O 1
ATOM 860 N N . GLU A 1 110 ? 24.359 4.529 -32.120 1.00 86.75 110 GLU A N 1
ATOM 861 C CA . GLU A 1 110 ? 23.860 4.903 -33.450 1.00 86.75 110 GLU A CA 1
ATOM 862 C C . GLU A 1 110 ? 24.660 6.058 -34.071 1.00 86.75 110 GLU A C 1
ATOM 864 O O . GLU A 1 110 ? 24.924 6.029 -35.274 1.00 86.75 110 GLU A O 1
ATOM 869 N N . GLU A 1 111 ? 25.088 7.043 -33.276 1.00 84.06 111 GLU A N 1
ATOM 870 C CA . GLU A 1 111 ? 25.923 8.159 -33.747 1.00 84.06 111 GLU A CA 1
ATOM 871 C C . GLU A 1 111 ? 27.290 7.682 -34.260 1.00 84.06 111 GLU A C 1
ATOM 873 O O . GLU A 1 111 ? 27.746 8.143 -35.311 1.00 84.06 111 GLU A O 1
ATOM 878 N N . GLU A 1 112 ? 27.907 6.711 -33.582 1.00 82.12 112 GLU A N 1
ATOM 879 C CA . GLU A 1 112 ? 29.181 6.112 -33.996 1.00 82.12 112 GLU A CA 1
ATOM 880 C C . GLU A 1 112 ? 29.048 5.361 -35.334 1.00 82.12 112 GLU A C 1
ATOM 882 O O . GLU A 1 112 ? 29.821 5.591 -36.266 1.00 82.12 112 GLU A O 1
ATOM 887 N N . ARG A 1 113 ? 27.983 4.565 -35.501 1.00 80.12 113 ARG A N 1
ATOM 888 C CA . ARG A 1 113 ? 27.699 3.856 -36.764 1.00 80.12 113 ARG A CA 1
ATOM 889 C C . ARG A 1 113 ? 27.397 4.797 -37.928 1.00 80.12 113 ARG A C 1
ATOM 891 O O . ARG A 1 113 ? 27.771 4.513 -39.066 1.00 80.12 113 ARG A O 1
ATOM 898 N N . LEU A 1 114 ? 26.714 5.915 -37.672 1.00 80.19 114 LEU A N 1
ATOM 899 C CA . LEU A 1 114 ? 26.435 6.914 -38.706 1.00 80.19 114 LEU A CA 1
ATOM 900 C C . LEU A 1 114 ? 27.727 7.578 -39.200 1.00 80.19 114 LEU A C 1
ATOM 902 O O . LEU A 1 114 ? 27.831 7.911 -40.383 1.00 80.19 114 LEU A O 1
ATOM 906 N N . LEU A 1 115 ? 28.704 7.770 -38.311 1.00 81.12 115 LEU A N 1
ATOM 907 C CA . LEU A 1 115 ? 30.011 8.312 -38.667 1.00 81.12 115 LEU A CA 1
ATOM 908 C C . LEU A 1 115 ? 30.797 7.334 -39.550 1.00 81.12 115 LEU A C 1
ATOM 910 O O . LEU A 1 115 ? 31.289 7.739 -40.604 1.00 81.12 115 LEU A O 1
ATOM 914 N N . GLU A 1 116 ? 30.851 6.054 -39.170 1.00 77.44 116 GLU A N 1
ATOM 915 C CA . GLU A 1 116 ? 31.511 5.005 -39.962 1.00 77.44 116 GLU A CA 1
ATOM 916 C C . GLU A 1 116 ? 30.896 4.883 -41.362 1.00 77.44 116 GLU A C 1
ATOM 918 O O . GLU A 1 116 ? 31.612 4.838 -42.364 1.00 77.44 116 GLU A O 1
ATOM 923 N N . HIS A 1 117 ? 29.564 4.914 -41.456 1.00 78.44 117 HIS A N 1
ATOM 924 C CA . HIS A 1 117 ? 28.878 4.827 -42.742 1.00 78.44 117 HIS A CA 1
ATOM 925 C C . HIS A 1 117 ? 29.136 6.051 -43.639 1.00 78.44 117 HIS A C 1
ATOM 927 O O . HIS A 1 117 ? 29.346 5.903 -44.843 1.00 78.44 117 HIS A O 1
ATOM 933 N N . LYS A 1 118 ? 29.183 7.263 -43.065 1.00 81.19 118 LYS A N 1
ATOM 934 C CA . LYS A 1 118 ? 29.533 8.487 -43.809 1.00 81.19 118 LYS A CA 1
ATOM 935 C C . LYS A 1 118 ? 30.978 8.477 -44.310 1.00 81.19 118 LYS A C 1
ATOM 937 O O . LYS A 1 118 ? 31.232 8.966 -45.408 1.00 81.19 118 LYS A O 1
ATOM 942 N N . LEU A 1 119 ? 31.915 7.943 -43.523 1.00 84.12 119 LEU A N 1
ATOM 943 C CA . LEU A 1 119 ? 33.319 7.830 -43.925 1.00 84.12 119 LEU A CA 1
ATOM 944 C C . LEU A 1 119 ? 33.484 6.860 -45.104 1.00 84.12 119 LEU A C 1
ATOM 946 O O . LEU A 1 119 ? 34.213 7.170 -46.043 1.00 84.12 119 LEU A O 1
ATOM 950 N N . ALA A 1 120 ? 32.772 5.729 -45.085 1.00 74.56 120 ALA A N 1
ATOM 951 C CA . ALA A 1 120 ? 32.803 4.750 -46.170 1.00 74.56 120 ALA A CA 1
ATOM 952 C C . ALA A 1 120 ? 32.319 5.342 -47.507 1.00 74.56 120 ALA A C 1
ATOM 954 O O . ALA A 1 120 ? 32.999 5.192 -48.517 1.00 74.56 120 ALA A O 1
ATOM 955 N N . LEU A 1 121 ? 31.208 6.088 -47.502 1.00 78.56 121 LEU A N 1
ATOM 956 C CA . LEU A 1 121 ? 30.698 6.759 -48.707 1.00 78.56 121 LEU A CA 1
ATOM 957 C C . LEU A 1 121 ? 31.688 7.788 -49.271 1.00 78.56 121 LEU A C 1
ATOM 959 O O . LEU A 1 121 ? 31.882 7.850 -50.481 1.00 78.56 121 LEU A O 1
ATOM 963 N N . ARG A 1 122 ? 32.360 8.555 -48.401 1.00 82.25 122 ARG A N 1
ATOM 964 C CA . ARG A 1 122 ? 33.392 9.510 -48.834 1.00 82.25 122 ARG A CA 1
ATOM 965 C C . ARG A 1 122 ? 34.566 8.807 -49.523 1.00 82.25 122 ARG A C 1
ATOM 967 O O . ARG A 1 122 ? 35.071 9.310 -50.516 1.00 82.25 122 ARG A O 1
ATOM 974 N N . LEU A 1 123 ? 34.998 7.648 -49.019 1.00 80.38 123 LEU A N 1
ATOM 975 C CA . LEU A 1 123 ? 36.074 6.873 -49.649 1.00 80.38 123 LEU A CA 1
ATOM 976 C C . LEU A 1 123 ? 35.668 6.319 -51.023 1.00 80.38 123 LEU A C 1
ATOM 978 O O . LEU A 1 123 ? 36.501 6.267 -51.927 1.00 80.38 123 LEU A O 1
ATOM 982 N N . GLU A 1 124 ? 34.406 5.921 -51.198 1.00 78.94 124 GLU A N 1
ATOM 983 C CA . GLU A 1 124 ? 33.895 5.470 -52.499 1.00 78.94 124 GLU A CA 1
ATOM 984 C C . GLU A 1 124 ? 33.856 6.601 -53.540 1.00 78.94 124 GLU A C 1
ATOM 986 O O . GLU A 1 124 ? 34.152 6.351 -54.711 1.00 78.94 124 GLU A O 1
ATOM 991 N N . GLU A 1 125 ? 33.548 7.837 -53.127 1.00 85.25 125 GLU A N 1
ATOM 992 C CA . GLU A 1 125 ? 33.606 9.025 -53.994 1.00 85.25 125 GLU A CA 1
ATOM 993 C C . GLU A 1 125 ? 35.040 9.330 -54.452 1.00 85.25 125 GLU A C 1
ATOM 995 O O . GLU A 1 125 ? 35.290 9.402 -55.655 1.00 85.25 125 GLU A O 1
ATOM 1000 N N . GLU A 1 126 ? 36.000 9.392 -53.525 1.00 83.69 126 GLU A N 1
ATOM 1001 C CA . GLU A 1 126 ? 37.419 9.641 -53.838 1.00 83.69 126 GLU A CA 1
ATOM 1002 C C . GLU A 1 126 ? 37.994 8.573 -54.790 1.00 83.69 126 GLU A C 1
ATOM 1004 O O . GLU A 1 126 ? 38.749 8.866 -55.719 1.00 83.69 126 GLU A O 1
ATOM 1009 N N . LEU A 1 127 ? 37.601 7.305 -54.612 1.00 80.38 127 LEU A N 1
ATOM 1010 C CA . LEU A 1 127 ? 38.038 6.211 -55.483 1.00 80.38 127 LEU A CA 1
ATOM 1011 C C . LEU A 1 127 ? 37.412 6.291 -56.884 1.00 80.38 127 LEU A C 1
ATOM 1013 O O . LEU A 1 127 ? 38.004 5.808 -57.855 1.00 80.38 127 LEU A O 1
ATOM 1017 N N . LYS A 1 128 ? 36.224 6.891 -57.009 1.00 81.50 128 LYS A N 1
ATOM 1018 C CA . LYS A 1 128 ? 35.589 7.158 -58.301 1.00 81.50 128 LYS A CA 1
ATOM 1019 C C . LYS A 1 128 ? 36.304 8.292 -59.043 1.00 81.50 128 LYS A C 1
ATOM 1021 O O . LYS A 1 128 ? 36.603 8.115 -60.221 1.00 81.50 128 LYS A O 1
ATOM 1026 N N . GLU A 1 129 ? 36.657 9.376 -58.354 1.00 85.00 129 GLU A N 1
ATOM 1027 C CA . GLU A 1 129 ? 37.431 10.491 -58.927 1.00 85.00 129 GLU A CA 1
ATOM 1028 C C . GLU A 1 129 ? 38.834 10.048 -59.371 1.00 85.00 129 GLU A C 1
ATOM 1030 O O . GLU A 1 129 ? 39.266 10.336 -60.488 1.00 85.00 129 GLU A O 1
ATOM 1035 N N . ALA A 1 130 ? 39.530 9.25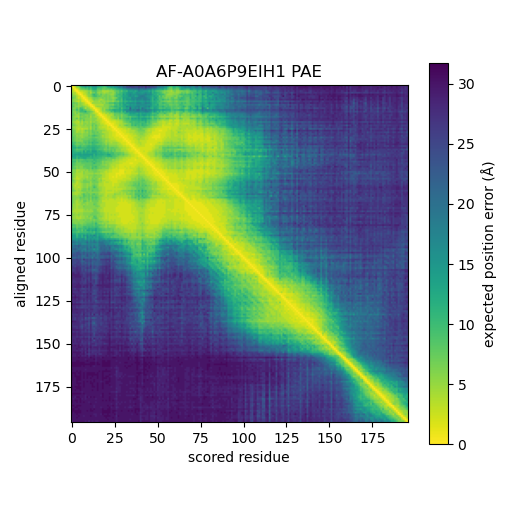3 -58.552 1.00 79.38 130 ALA A N 1
ATOM 1036 C CA . ALA A 1 130 ? 40.844 8.714 -58.907 1.00 79.38 130 ALA A CA 1
ATOM 1037 C C . ALA A 1 130 ? 40.801 7.819 -60.161 1.00 79.38 130 ALA A C 1
ATOM 1039 O O . ALA A 1 130 ? 41.724 7.838 -60.979 1.00 79.38 130 ALA A O 1
ATOM 1040 N N . LYS A 1 131 ? 39.721 7.045 -60.342 1.00 81.56 131 LYS A N 1
ATOM 1041 C CA . LYS A 1 131 ? 39.521 6.233 -61.552 1.00 81.56 131 LYS A CA 1
ATOM 1042 C C . LYS A 1 131 ? 39.326 7.096 -62.794 1.00 81.56 131 LYS A C 1
ATOM 1044 O O . LYS A 1 131 ? 39.901 6.759 -63.826 1.00 81.56 131 LYS A O 1
ATOM 1049 N N . GLU A 1 132 ? 38.556 8.178 -62.701 1.00 81.00 132 GLU A N 1
ATOM 1050 C CA . GLU A 1 132 ? 38.396 9.128 -63.810 1.00 81.00 132 GLU A CA 1
ATOM 1051 C C . GLU A 1 132 ? 39.745 9.756 -64.186 1.00 81.00 132 GLU A C 1
ATOM 1053 O O . GLU A 1 132 ? 40.144 9.691 -65.346 1.00 81.00 132 GLU A O 1
ATOM 1058 N N . HIS A 1 133 ? 40.534 10.200 -63.203 1.00 80.44 133 HIS A N 1
ATOM 1059 C CA . HIS A 1 133 ? 41.879 10.728 -63.452 1.00 80.44 133 HIS A CA 1
ATOM 1060 C C . HIS A 1 133 ? 42.838 9.722 -64.106 1.00 80.44 133 HIS A C 1
ATOM 1062 O O . HIS A 1 133 ? 43.612 10.086 -64.995 1.00 80.44 133 HIS A O 1
ATOM 1068 N N . CYS A 1 134 ? 42.812 8.449 -63.701 1.00 71.19 134 CYS A N 1
ATOM 1069 C CA . CYS A 1 134 ? 43.620 7.420 -64.356 1.00 71.19 134 CYS A CA 1
ATOM 1070 C C . CYS A 1 134 ? 43.170 7.157 -65.798 1.00 71.19 134 CYS A C 1
ATOM 1072 O O . CYS A 1 134 ? 44.019 6.908 -66.653 1.00 71.19 134 CYS A O 1
ATOM 1074 N N . LEU A 1 135 ? 41.865 7.210 -66.081 1.00 76.12 135 LEU A N 1
ATOM 1075 C CA . LEU A 1 135 ? 41.344 7.054 -67.440 1.00 76.12 135 LEU A CA 1
ATOM 1076 C C . LEU A 1 135 ? 41.769 8.220 -68.338 1.00 76.12 135 LEU A C 1
ATOM 1078 O O . LEU A 1 135 ? 42.216 7.968 -69.456 1.00 76.12 135 LEU A O 1
ATOM 1082 N N . ASP A 1 136 ? 41.741 9.454 -67.831 1.00 80.31 136 ASP A N 1
ATOM 1083 C CA . ASP A 1 136 ? 42.257 10.631 -68.543 1.00 80.31 136 ASP A CA 1
ATOM 1084 C C . ASP A 1 136 ? 43.763 10.506 -68.823 1.00 80.31 136 ASP A C 1
ATOM 1086 O O . ASP A 1 136 ? 44.232 10.776 -69.932 1.00 80.31 136 ASP A O 1
ATOM 1090 N N . TYR A 1 137 ? 44.539 10.024 -67.844 1.00 74.06 137 TYR A N 1
ATOM 1091 C CA . TYR A 1 137 ? 45.972 9.788 -68.025 1.00 74.06 137 TYR A 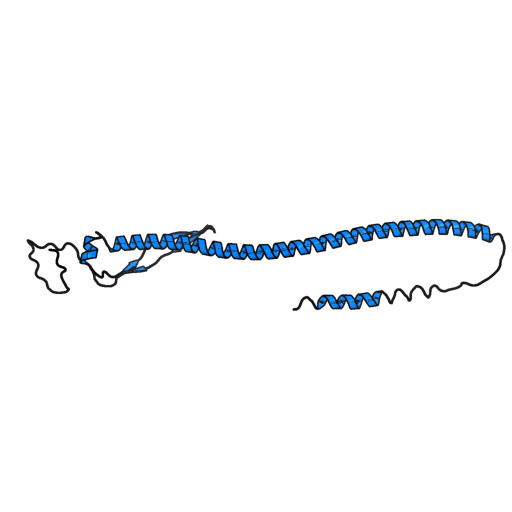CA 1
ATOM 1092 C C . TYR A 1 137 ? 46.247 8.702 -69.077 1.00 74.06 137 TYR A C 1
ATOM 1094 O O . TYR A 1 137 ? 47.096 8.891 -69.949 1.00 74.06 137 TYR A O 1
ATOM 1102 N N . ILE A 1 138 ? 45.497 7.595 -69.059 1.00 75.38 138 ILE A N 1
ATOM 1103 C CA . ILE A 1 138 ? 45.600 6.533 -70.072 1.00 75.38 138 ILE A CA 1
ATOM 1104 C C . ILE A 1 138 ? 45.210 7.059 -71.460 1.00 75.38 138 ILE A C 1
ATOM 1106 O O . ILE A 1 138 ? 45.895 6.737 -72.430 1.00 75.38 138 ILE A O 1
ATOM 1110 N N . ALA A 1 139 ? 44.168 7.889 -71.567 1.00 77.19 139 ALA A N 1
ATOM 1111 C CA . ALA A 1 139 ? 43.786 8.527 -72.826 1.00 77.19 139 ALA A CA 1
ATOM 1112 C C . ALA A 1 139 ? 44.922 9.412 -73.369 1.00 77.19 139 ALA A C 1
ATOM 1114 O O . ALA A 1 139 ? 45.295 9.281 -74.534 1.00 77.19 139 ALA A O 1
ATOM 1115 N N . SER A 1 140 ? 45.564 10.211 -72.509 1.00 77.50 140 SER A N 1
ATOM 1116 C CA . SER A 1 140 ? 46.711 11.041 -72.908 1.00 77.50 140 SER A CA 1
ATOM 1117 C C . SER A 1 140 ? 47.931 10.218 -73.360 1.00 77.50 140 SER A C 1
ATOM 1119 O O . SER A 1 140 ? 48.614 10.581 -74.320 1.00 77.50 140 SER A O 1
ATOM 1121 N N . LEU A 1 141 ? 48.190 9.066 -72.727 1.00 70.00 141 LEU A N 1
ATOM 1122 C CA . LEU A 1 141 ? 49.246 8.142 -73.152 1.00 70.00 141 LEU A CA 1
ATOM 1123 C C . LEU A 1 141 ? 48.894 7.427 -74.462 1.00 70.00 141 LEU A C 1
ATOM 1125 O O . LEU A 1 141 ? 49.794 7.130 -75.247 1.00 70.00 141 LEU A O 1
ATOM 1129 N N . ALA A 1 142 ? 47.612 7.158 -74.723 1.00 69.38 142 ALA A N 1
ATOM 1130 C CA . ALA A 1 142 ? 47.160 6.585 -75.987 1.00 69.38 142 ALA A CA 1
ATOM 1131 C C . ALA A 1 142 ? 47.341 7.572 -77.152 1.00 69.38 142 ALA A C 1
ATOM 1133 O O . ALA A 1 142 ? 47.846 7.168 -78.199 1.00 69.38 142 ALA A O 1
ATOM 1134 N N . GLU A 1 143 ? 47.029 8.857 -76.956 1.00 72.94 143 GLU A N 1
ATOM 1135 C CA . GLU A 1 143 ? 47.296 9.920 -77.938 1.00 72.94 143 GLU A CA 1
ATOM 1136 C C . GLU A 1 143 ? 48.803 10.082 -78.200 1.00 72.94 143 GLU A C 1
ATOM 1138 O O . GLU A 1 143 ? 49.238 10.156 -79.353 1.00 72.94 143 GLU A O 1
ATOM 1143 N N . ALA A 1 144 ? 49.630 10.038 -77.149 1.00 67.38 144 ALA A N 1
ATOM 1144 C CA . ALA A 1 144 ? 51.087 10.026 -77.293 1.00 67.38 144 ALA A CA 1
ATOM 1145 C C . ALA A 1 144 ? 51.589 8.764 -78.024 1.00 67.38 144 ALA A C 1
ATOM 1147 O O . ALA A 1 144 ? 52.497 8.841 -78.852 1.00 67.38 144 ALA A O 1
ATOM 1148 N N . GLY A 1 145 ? 50.976 7.603 -77.776 1.00 59.78 145 GLY A N 1
ATOM 1149 C CA . GLY A 1 145 ? 51.254 6.354 -78.486 1.00 59.78 145 GLY A CA 1
ATOM 1150 C C . GLY A 1 145 ? 50.839 6.389 -79.961 1.00 59.78 145 GLY A C 1
ATOM 1151 O O . GLY A 1 145 ? 51.524 5.822 -80.810 1.00 59.78 145 GLY A O 1
ATOM 1152 N N . GLU A 1 146 ? 49.749 7.076 -80.306 1.00 62.22 146 GLU A N 1
ATOM 1153 C CA . GLU A 1 146 ? 49.364 7.341 -81.697 1.00 62.22 146 GLU A CA 1
ATOM 1154 C C . GLU A 1 146 ? 50.337 8.298 -82.394 1.00 62.22 146 GLU A C 1
ATOM 1156 O O . GLU A 1 146 ? 50.713 8.041 -83.540 1.00 62.22 146 GLU A O 1
ATOM 1161 N N . ALA A 1 147 ? 50.838 9.321 -81.695 1.00 59.81 147 ALA A N 1
ATOM 1162 C CA . ALA A 1 147 ? 51.901 10.188 -82.203 1.00 59.81 147 ALA A CA 1
ATOM 1163 C C . ALA A 1 147 ? 53.216 9.415 -82.435 1.00 59.81 147 ALA A C 1
ATOM 1165 O O . ALA A 1 147 ? 53.843 9.567 -83.486 1.00 59.81 147 ALA A O 1
ATOM 1166 N N . CYS A 1 148 ? 53.594 8.520 -81.514 1.00 52.38 148 CYS A N 1
ATOM 1167 C CA . CYS A 1 148 ? 54.740 7.621 -81.679 1.00 52.38 148 CYS A CA 1
ATOM 1168 C C . CYS A 1 148 ? 54.549 6.634 -82.844 1.00 52.38 148 CYS A C 1
ATOM 1170 O O . CYS A 1 148 ? 55.477 6.462 -83.629 1.00 52.38 148 CYS A O 1
ATOM 1172 N N . ARG A 1 149 ? 53.349 6.059 -83.039 1.00 54.44 149 ARG A N 1
ATOM 1173 C CA . ARG A 1 149 ? 53.028 5.226 -84.222 1.00 54.44 149 ARG A CA 1
ATOM 1174 C C . ARG A 1 149 ? 53.101 6.013 -85.535 1.00 54.44 149 ARG A C 1
ATOM 1176 O O . ARG A 1 149 ? 53.489 5.462 -86.565 1.00 54.44 149 ARG A O 1
ATOM 1183 N N . GLY A 1 150 ? 52.750 7.299 -85.518 1.00 54.47 150 GLY A N 1
ATOM 1184 C CA . GLY A 1 150 ? 52.939 8.205 -86.655 1.00 54.47 150 GLY A CA 1
ATOM 1185 C C . GLY A 1 150 ? 54.419 8.438 -86.979 1.00 54.47 150 GLY A C 1
ATOM 1186 O O . GLY A 1 150 ? 54.801 8.426 -88.150 1.00 54.47 150 GLY A O 1
ATOM 1187 N N . LEU A 1 151 ? 55.256 8.574 -85.946 1.00 51.41 151 LEU A N 1
ATOM 1188 C CA . LEU A 1 151 ? 56.704 8.725 -86.085 1.00 51.41 151 LEU A CA 1
ATOM 1189 C C . LEU A 1 151 ? 57.386 7.426 -86.547 1.00 51.41 151 LEU A C 1
ATOM 1191 O O . LEU A 1 151 ? 58.239 7.482 -87.426 1.00 51.41 151 LEU A O 1
ATOM 1195 N N . GLU A 1 152 ? 56.967 6.256 -86.051 1.00 44.75 152 GLU A N 1
ATOM 1196 C CA . GLU A 1 152 ? 57.433 4.941 -86.531 1.00 44.75 152 GLU A CA 1
ATOM 1197 C C . GLU A 1 152 ? 57.171 4.749 -88.032 1.00 44.75 152 GLU A C 1
ATOM 1199 O O . GLU A 1 152 ? 57.990 4.164 -88.739 1.00 44.75 152 GLU A O 1
ATOM 1204 N N . LYS A 1 153 ? 56.072 5.306 -88.553 1.00 50.38 153 LYS A N 1
ATOM 1205 C CA . LYS A 1 153 ? 55.746 5.256 -89.984 1.00 50.38 153 LYS A CA 1
ATOM 1206 C C . LYS A 1 153 ? 56.635 6.164 -90.842 1.00 50.38 153 LYS A C 1
ATOM 1208 O O . LYS A 1 153 ? 56.828 5.870 -92.013 1.00 50.38 153 LYS A O 1
ATOM 1213 N N . HIS A 1 154 ? 57.182 7.241 -90.274 1.00 48.12 154 HIS A N 1
ATOM 1214 C CA . HIS A 1 154 ? 58.195 8.083 -90.925 1.00 48.12 154 HIS A CA 1
ATOM 1215 C C . HIS A 1 154 ? 59.621 7.545 -90.752 1.00 48.12 154 HIS A C 1
ATOM 1217 O O . HIS A 1 154 ? 60.461 7.749 -91.624 1.00 48.12 154 HIS A O 1
ATOM 1223 N N . ILE A 1 155 ? 59.893 6.824 -89.664 1.00 46.66 155 ILE A N 1
ATOM 1224 C CA . ILE A 1 155 ? 61.178 6.153 -89.426 1.00 46.66 155 ILE A CA 1
ATOM 1225 C C . ILE A 1 155 ? 61.297 4.871 -90.279 1.00 46.66 155 ILE A C 1
ATOM 1227 O O . ILE A 1 155 ? 62.397 4.502 -90.676 1.00 46.66 155 ILE A O 1
ATOM 1231 N N . GLY A 1 156 ? 60.178 4.240 -90.658 1.00 44.34 156 GLY A N 1
ATOM 1232 C CA . GLY A 1 156 ? 60.140 3.045 -91.514 1.00 44.34 156 GLY A CA 1
ATOM 1233 C C . GLY A 1 156 ? 60.636 3.217 -92.960 1.00 44.34 156 GLY A C 1
ATOM 1234 O O . GLY A 1 156 ? 60.924 2.212 -93.608 1.00 44.34 156 GLY A O 1
ATOM 1235 N N . ASP A 1 157 ? 60.795 4.450 -93.454 1.00 43.38 157 ASP A N 1
ATOM 1236 C CA . ASP A 1 157 ? 61.307 4.719 -94.810 1.00 43.38 157 ASP A CA 1
ATOM 1237 C C . ASP A 1 157 ? 62.846 4.872 -94.862 1.00 43.38 157 ASP A C 1
ATOM 1239 O O . ASP A 1 157 ? 63.433 4.916 -95.946 1.00 43.38 157 ASP A O 1
ATOM 1243 N N . LEU A 1 158 ? 63.533 4.886 -93.710 1.00 45.22 158 LEU A N 1
ATOM 1244 C CA . LEU A 1 158 ? 64.997 4.920 -93.604 1.00 45.22 158 LEU A CA 1
ATOM 1245 C C . LEU A 1 158 ? 65.509 3.608 -92.988 1.00 45.22 158 LEU A C 1
ATOM 1247 O O . LEU A 1 158 ? 65.649 3.457 -91.782 1.00 45.22 158 LEU A O 1
ATOM 1251 N N . GLN A 1 159 ? 65.729 2.650 -93.885 1.00 36.84 159 GLN A N 1
ATOM 1252 C CA . GLN A 1 159 ? 66.297 1.307 -93.727 1.00 36.84 159 GLN A CA 1
ATOM 1253 C C . GLN A 1 159 ? 67.012 0.942 -92.406 1.00 36.84 159 GLN A C 1
ATOM 1255 O O . GLN A 1 159 ? 68.041 1.507 -92.058 1.00 36.84 159 GLN A O 1
ATOM 1260 N N . PHE A 1 160 ? 66.550 -0.181 -91.838 1.00 35.94 160 PHE A N 1
ATOM 1261 C CA . PHE A 1 160 ? 67.365 -1.339 -91.433 1.00 35.94 160 PHE A CA 1
ATOM 1262 C C . PHE A 1 160 ? 68.650 -1.048 -90.630 1.00 35.94 160 PHE A C 1
ATOM 1264 O O . PHE A 1 160 ? 69.743 -0.994 -91.184 1.00 35.94 160 PHE A O 1
ATOM 1271 N N . GLU A 1 161 ? 68.548 -1.127 -89.304 1.00 34.06 161 GLU A N 1
ATOM 1272 C CA . GLU A 1 161 ? 69.556 -1.842 -88.519 1.00 34.06 161 GLU A CA 1
ATOM 1273 C C . GLU A 1 161 ? 68.873 -2.595 -87.371 1.00 34.06 161 GLU A C 1
ATOM 1275 O O . GLU A 1 161 ? 67.910 -2.135 -86.760 1.00 34.06 161 GLU A O 1
ATOM 1280 N N . LYS A 1 162 ? 69.302 -3.841 -87.199 1.00 34.06 162 LYS A N 1
ATOM 1281 C CA . LYS A 1 162 ? 68.762 -4.845 -86.283 1.00 34.06 162 LYS A CA 1
ATOM 1282 C C . LYS A 1 162 ? 68.963 -4.409 -84.828 1.00 34.06 162 LYS A C 1
ATOM 1284 O O . LYS A 1 162 ? 70.018 -3.882 -84.522 1.00 34.06 162 LYS A O 1
ATOM 1289 N N . GLU A 1 163 ? 68.067 -4.800 -83.925 1.00 32.28 163 GLU A N 1
ATOM 1290 C CA . GLU A 1 163 ? 68.326 -5.885 -82.959 1.00 32.28 163 GLU A CA 1
ATOM 1291 C C . GLU A 1 163 ? 67.212 -6.006 -81.910 1.00 32.28 163 GLU A C 1
ATOM 1293 O O . GLU A 1 163 ? 66.789 -5.044 -81.286 1.00 32.28 163 GLU A O 1
ATOM 1298 N N . ALA A 1 164 ? 66.764 -7.252 -81.747 1.00 36.78 164 ALA A N 1
ATOM 1299 C CA . ALA A 1 164 ? 66.388 -7.885 -80.490 1.00 36.78 164 ALA A CA 1
ATOM 1300 C C . ALA A 1 164 ? 65.642 -7.050 -79.433 1.00 36.78 164 ALA A C 1
ATOM 1302 O O . ALA A 1 164 ? 66.251 -6.483 -78.534 1.00 36.78 164 ALA A O 1
ATOM 1303 N N . LEU A 1 165 ? 64.314 -7.195 -79.397 1.00 34.91 165 LEU A N 1
ATOM 1304 C CA . LEU A 1 165 ? 63.626 -7.386 -78.115 1.00 34.91 165 LEU A CA 1
ATOM 1305 C C . LEU A 1 165 ? 62.332 -8.190 -78.295 1.00 34.91 165 LEU A C 1
ATOM 1307 O O . LEU A 1 165 ? 61.217 -7.760 -78.017 1.00 34.91 165 LEU A O 1
ATOM 1311 N N . THR A 1 166 ? 62.497 -9.418 -78.784 1.00 34.53 166 THR A N 1
ATOM 1312 C CA . THR A 1 166 ? 61.573 -10.500 -78.450 1.00 34.53 166 THR A CA 1
ATOM 1313 C C . THR A 1 166 ? 61.550 -10.689 -76.938 1.00 34.53 166 THR A C 1
ATOM 1315 O O . THR A 1 166 ? 62.587 -10.946 -76.337 1.00 34.53 166 THR A O 1
ATOM 1318 N N . VAL A 1 167 ? 60.334 -10.657 -76.393 1.00 43.78 167 VAL A N 1
ATOM 1319 C CA . VAL A 1 167 ? 59.906 -11.381 -75.192 1.00 43.78 167 VAL A CA 1
ATOM 1320 C C . VAL A 1 167 ? 60.598 -10.954 -73.896 1.00 43.78 167 VAL A C 1
ATOM 1322 O O . VAL A 1 167 ? 61.634 -11.476 -73.510 1.00 43.78 167 VAL A O 1
ATOM 1325 N N . ASN A 1 168 ? 59.926 -10.074 -73.153 1.00 38.16 168 ASN A N 1
ATOM 1326 C CA . ASN A 1 168 ? 59.860 -10.205 -71.697 1.00 38.16 168 ASN A CA 1
ATOM 1327 C C . ASN A 1 168 ? 58.535 -9.655 -71.148 1.00 38.16 168 ASN A C 1
ATOM 1329 O O . ASN A 1 168 ? 58.491 -8.869 -70.208 1.00 38.16 168 ASN A O 1
ATOM 1333 N N . ASN A 1 169 ? 57.432 -10.152 -71.716 1.00 45.09 169 ASN A N 1
ATOM 1334 C CA . ASN A 1 169 ? 56.123 -10.129 -71.053 1.00 45.09 169 ASN A CA 1
ATOM 1335 C C . ASN A 1 169 ? 55.955 -11.285 -70.042 1.00 45.09 169 ASN A C 1
ATOM 1337 O O . ASN A 1 169 ? 54.840 -11.567 -69.625 1.00 45.09 169 ASN A O 1
ATOM 1341 N N . ASP A 1 170 ? 57.055 -11.900 -69.591 1.00 41.16 170 ASP A N 1
ATOM 1342 C CA . ASP A 1 170 ? 57.061 -12.914 -68.524 1.00 41.16 170 ASP A CA 1
ATOM 1343 C C . ASP A 1 170 ? 57.484 -12.357 -67.148 1.00 41.16 170 ASP A C 1
ATOM 1345 O O . ASP A 1 170 ? 57.566 -13.107 -66.173 1.00 41.16 170 ASP A O 1
ATOM 1349 N N . VAL A 1 171 ? 57.721 -11.041 -67.024 1.00 46.62 171 VAL A N 1
ATOM 1350 C CA . VAL A 1 171 ? 58.141 -10.422 -65.747 1.00 46.62 171 VAL A CA 1
ATOM 1351 C C . VAL A 1 171 ? 57.037 -9.595 -65.075 1.00 46.62 171 VAL A C 1
ATOM 1353 O O . VAL A 1 171 ? 57.005 -9.541 -63.850 1.00 46.62 171 VAL A O 1
ATOM 1356 N N . LEU A 1 172 ? 56.053 -9.049 -65.804 1.00 39.78 172 LEU A N 1
ATOM 1357 C CA . LEU A 1 172 ? 54.996 -8.238 -65.169 1.00 39.78 172 LEU A CA 1
ATOM 1358 C C . LEU A 1 172 ? 53.868 -9.054 -64.508 1.00 39.78 172 LEU A C 1
ATOM 1360 O O . LEU A 1 172 ? 53.111 -8.514 -63.706 1.00 39.78 172 LEU A O 1
ATOM 1364 N N . CYS A 1 173 ? 53.754 -10.352 -64.807 1.00 41.75 173 CYS A N 1
ATOM 1365 C CA . CYS A 1 173 ? 52.756 -11.216 -64.168 1.00 41.75 173 CYS A CA 1
ATOM 1366 C C . CYS A 1 173 ? 53.206 -11.770 -62.806 1.00 41.75 173 CYS A C 1
ATOM 1368 O O . CYS A 1 173 ? 52.356 -12.188 -62.034 1.00 41.75 173 CYS A O 1
ATOM 1370 N N . LYS A 1 174 ? 54.503 -11.722 -62.454 1.00 39.44 174 LYS A N 1
ATOM 1371 C CA . LYS A 1 174 ? 55.011 -12.307 -61.194 1.00 39.44 174 LYS A CA 1
ATOM 1372 C C . LYS A 1 174 ? 55.045 -11.363 -59.986 1.00 39.44 174 LYS A C 1
ATOM 1374 O O . LYS A 1 174 ? 55.305 -11.826 -58.878 1.00 39.44 174 LYS A O 1
ATOM 1379 N N . GLU A 1 175 ? 54.761 -10.072 -60.159 1.00 43.53 175 GLU A N 1
ATOM 1380 C CA . GLU A 1 175 ? 54.589 -9.134 -59.031 1.00 43.53 175 GLU A CA 1
ATOM 1381 C C . GLU A 1 175 ? 53.130 -8.941 -58.611 1.00 43.53 175 GLU A C 1
ATOM 1383 O O . GLU A 1 175 ? 52.874 -8.429 -57.523 1.00 43.53 175 GLU A O 1
ATOM 1388 N N . LYS A 1 176 ? 52.170 -9.411 -59.416 1.00 39.22 176 LYS A N 1
ATOM 1389 C CA . LYS A 1 176 ? 50.748 -9.358 -59.062 1.00 39.22 176 LYS A CA 1
ATOM 1390 C C . LYS A 1 176 ? 50.338 -10.481 -58.103 1.00 39.22 176 LYS A C 1
ATOM 1392 O O . LYS A 1 176 ? 49.561 -10.232 -57.190 1.00 39.22 176 LYS A O 1
ATOM 1397 N N . ASP A 1 177 ? 50.968 -11.650 -58.210 1.00 43.88 177 ASP A N 1
ATOM 1398 C CA . ASP A 1 177 ? 50.655 -12.805 -57.355 1.00 43.88 177 ASP A CA 1
ATOM 1399 C C . ASP A 1 177 ? 51.115 -12.635 -55.890 1.00 43.88 177 ASP A C 1
ATOM 1401 O O . ASP A 1 177 ? 50.572 -13.271 -54.999 1.00 43.88 177 ASP A O 1
ATOM 1405 N N . LYS A 1 178 ? 52.070 -11.736 -55.594 1.00 43.62 178 LYS A N 1
ATOM 1406 C CA . LYS A 1 178 ? 52.503 -11.452 -54.206 1.00 43.62 178 LYS A CA 1
ATOM 1407 C C . LYS A 1 178 ? 51.634 -10.427 -53.470 1.00 43.62 178 LYS A C 1
ATOM 1409 O O . LYS A 1 178 ? 51.762 -10.301 -52.255 1.00 43.62 178 LYS A O 1
ATOM 1414 N N . ALA A 1 179 ? 50.796 -9.676 -54.184 1.00 46.25 179 ALA A N 1
ATOM 1415 C CA . ALA A 1 179 ? 49.919 -8.677 -53.576 1.00 46.25 179 ALA A CA 1
ATOM 1416 C C . ALA A 1 179 ? 48.603 -9.293 -53.073 1.00 46.25 179 ALA A C 1
ATOM 1418 O O . ALA A 1 179 ? 48.062 -8.823 -52.073 1.00 46.25 179 ALA A O 1
ATOM 1419 N N . ASP A 1 180 ? 48.136 -10.371 -53.707 1.00 47.09 180 ASP A N 1
ATOM 1420 C CA . ASP A 1 180 ? 46.884 -11.036 -53.330 1.00 47.09 180 ASP A CA 1
ATOM 1421 C C . ASP A 1 180 ? 47.047 -11.956 -52.100 1.00 47.09 180 ASP A C 1
ATOM 1423 O O . ASP A 1 180 ? 46.121 -12.067 -51.295 1.00 47.09 180 ASP A O 1
ATOM 1427 N N . ASP A 1 181 ? 48.245 -12.505 -51.856 1.00 52.09 181 ASP A N 1
ATOM 1428 C CA . ASP A 1 181 ? 48.534 -13.317 -50.658 1.00 52.09 181 ASP A CA 1
ATOM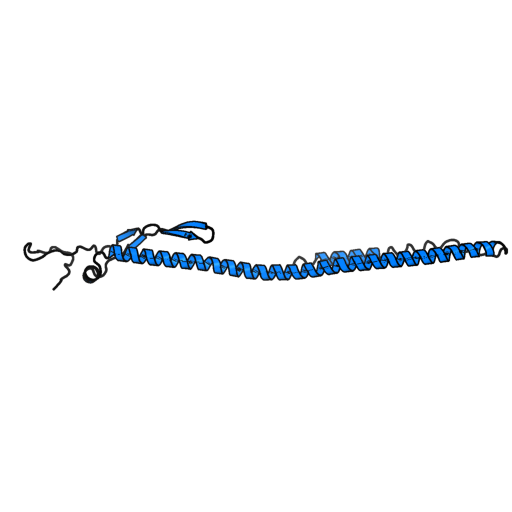 1429 C C . ASP A 1 181 ? 48.546 -12.490 -49.353 1.00 52.09 181 ASP A C 1
ATOM 1431 O O . ASP A 1 181 ? 48.234 -13.007 -48.279 1.00 52.09 181 ASP A O 1
ATOM 1435 N N . LEU A 1 182 ? 48.834 -11.182 -49.422 1.00 52.12 182 LEU A N 1
ATOM 1436 C CA . LEU A 1 182 ? 48.896 -10.312 -48.236 1.00 52.12 182 LEU A CA 1
ATOM 1437 C C . LEU A 1 182 ? 47.512 -9.825 -47.758 1.00 52.12 182 LEU A C 1
ATOM 1439 O O . LEU A 1 182 ? 47.374 -9.369 -46.622 1.00 52.12 182 LEU A O 1
ATOM 1443 N N . TYR A 1 183 ? 46.475 -9.940 -48.596 1.00 48.69 183 TYR A N 1
ATOM 1444 C CA . TYR A 1 183 ? 45.099 -9.569 -48.241 1.00 48.69 183 TYR A CA 1
ATOM 1445 C C . TYR A 1 183 ? 44.319 -10.697 -47.547 1.00 48.69 183 TYR A C 1
ATOM 1447 O O . TYR A 1 183 ? 43.304 -10.426 -46.902 1.00 48.69 183 TYR A O 1
ATOM 1455 N N . VAL A 1 184 ? 44.804 -11.942 -47.603 1.00 52.75 184 VAL A N 1
ATOM 1456 C CA . VAL A 1 184 ? 44.172 -13.080 -46.916 1.00 52.75 184 VAL A CA 1
ATOM 1457 C C . VAL A 1 184 ? 44.553 -13.125 -45.426 1.00 52.75 184 VAL A C 1
ATOM 1459 O O . VAL A 1 184 ? 43.689 -13.384 -44.589 1.00 52.75 184 VAL A O 1
ATOM 1462 N N . GLU A 1 185 ? 45.780 -12.750 -45.045 1.00 53.56 185 GLU A N 1
ATOM 1463 C CA . GLU A 1 185 ? 46.214 -12.767 -43.631 1.00 53.56 185 GLU A CA 1
ATOM 1464 C C . GLU A 1 185 ? 45.640 -11.615 -42.777 1.00 53.56 185 GLU A C 1
ATOM 1466 O O . GLU A 1 185 ? 45.444 -11.762 -41.566 1.00 53.56 185 GLU A O 1
ATOM 1471 N N . LEU A 1 186 ? 45.282 -10.477 -43.382 1.00 48.00 186 LEU A N 1
ATOM 1472 C CA . LEU A 1 186 ? 44.630 -9.366 -42.668 1.00 48.00 186 LEU A CA 1
ATOM 1473 C C . LEU A 1 186 ? 43.111 -9.562 -42.495 1.00 48.00 186 LEU A C 1
ATOM 1475 O O . LEU A 1 186 ? 42.508 -8.952 -41.607 1.00 48.00 186 LEU A O 1
ATOM 1479 N N . GLY A 1 187 ? 42.498 -10.459 -43.275 1.00 47.34 187 GLY A N 1
ATOM 1480 C CA . GLY A 1 187 ? 41.088 -10.843 -43.146 1.00 47.34 187 GLY A CA 1
ATOM 1481 C C . GLY A 1 187 ? 40.800 -11.778 -41.965 1.00 47.34 187 GLY A C 1
ATOM 1482 O O . GLY A 1 187 ? 39.702 -11.751 -41.405 1.00 47.34 187 GLY A O 1
ATOM 1483 N N . GLU A 1 188 ? 41.785 -12.557 -41.511 1.00 50.91 188 GLU A N 1
ATOM 1484 C CA . GLU A 1 188 ? 41.601 -13.494 -40.392 1.00 50.91 188 GLU A CA 1
ATOM 1485 C C . GLU A 1 188 ? 41.733 -12.833 -39.007 1.00 50.91 188 GLU A C 1
ATOM 1487 O O . GLU A 1 188 ? 41.187 -13.338 -38.023 1.00 50.91 188 GLU A O 1
ATOM 1492 N N . SER A 1 189 ? 42.339 -11.644 -38.916 1.00 47.44 189 SER A N 1
ATOM 1493 C CA . SER A 1 189 ? 42.495 -10.921 -37.640 1.00 47.44 189 SER A CA 1
ATOM 1494 C C . SER A 1 189 ? 41.217 -10.205 -37.167 1.00 47.44 189 SER A C 1
ATOM 1496 O O . SER A 1 189 ? 41.039 -9.987 -35.968 1.00 47.44 189 SER A O 1
ATOM 1498 N N . HIS A 1 190 ? 40.267 -9.908 -38.061 1.00 43.00 190 HIS A N 1
ATOM 1499 C CA . HIS A 1 190 ? 39.018 -9.213 -37.705 1.00 43.00 190 HIS A CA 1
ATOM 1500 C C . HIS A 1 190 ? 37.894 -10.122 -37.175 1.00 43.00 190 HIS A C 1
ATOM 1502 O O . HIS A 1 190 ? 36.887 -9.627 -36.667 1.00 43.00 190 HIS A O 1
ATOM 1508 N N . SER A 1 191 ? 38.067 -11.448 -37.205 1.00 47.53 191 SER A N 1
ATOM 1509 C CA . SER A 1 191 ? 37.095 -12.406 -36.652 1.00 47.53 191 SER A CA 1
ATOM 1510 C C . SER A 1 191 ? 37.360 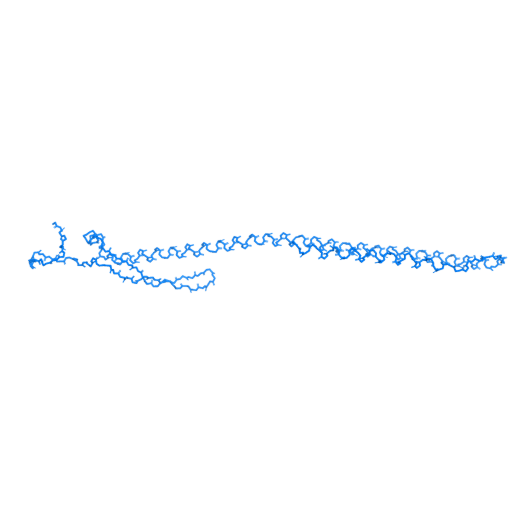-12.801 -35.186 1.00 47.53 191 SER A C 1
ATOM 1512 O O . SER A 1 191 ? 36.541 -13.496 -34.581 1.00 47.53 191 SER A O 1
ATOM 1514 N N . ARG A 1 192 ? 38.447 -12.305 -34.567 1.00 46.44 192 ARG A N 1
ATOM 1515 C CA . ARG A 1 192 ? 38.833 -12.614 -33.172 1.00 46.44 192 ARG A CA 1
ATOM 1516 C C . ARG A 1 192 ? 38.464 -11.563 -32.115 1.00 46.44 192 ARG A C 1
ATOM 1518 O O . ARG A 1 192 ? 38.596 -11.859 -30.938 1.00 46.44 192 ARG A O 1
ATOM 1525 N N . LEU A 1 193 ? 37.942 -10.394 -32.494 1.00 48.88 193 LEU A N 1
ATOM 1526 C CA . LEU A 1 193 ? 37.556 -9.314 -31.559 1.00 48.88 193 LEU A CA 1
ATOM 1527 C C . LEU A 1 193 ? 36.035 -9.186 -31.323 1.00 48.88 193 LEU A C 1
ATOM 1529 O O . LEU A 1 193 ? 35.564 -8.181 -30.807 1.00 48.88 193 LEU A O 1
ATOM 1533 N N . LYS A 1 194 ? 35.246 -10.209 -31.684 1.00 43.00 194 LYS A N 1
ATOM 1534 C CA . LYS A 1 194 ? 33.799 -10.292 -31.372 1.00 43.00 194 LYS A CA 1
ATOM 1535 C C . LYS A 1 194 ? 33.419 -11.441 -30.427 1.00 43.00 194 LYS A C 1
ATOM 1537 O O . LYS A 1 194 ? 32.246 -11.797 -30.325 1.00 43.00 194 LYS A O 1
ATOM 1542 N N . LYS A 1 195 ? 34.399 -12.014 -29.726 1.00 46.75 195 LYS A N 1
ATOM 1543 C CA . LYS A 1 195 ? 34.192 -12.925 -28.592 1.00 46.75 195 LYS A CA 1
ATOM 1544 C C . LYS A 1 195 ? 35.222 -12.635 -27.502 1.00 46.75 195 LYS A C 1
ATOM 1546 O O . LYS A 1 195 ? 36.156 -13.407 -27.341 1.00 46.75 195 LYS A O 1
ATOM 1551 N N . GLU A 1 196 ? 35.023 -11.524 -26.805 1.00 39.22 196 GLU A N 1
ATOM 1552 C CA . GLU A 1 196 ? 35.348 -11.295 -25.389 1.00 39.22 196 GLU A CA 1
ATOM 1553 C C . GLU A 1 196 ? 34.580 -10.061 -24.908 1.00 39.22 196 GLU A C 1
ATOM 1555 O O . GLU A 1 196 ? 34.432 -9.114 -25.717 1.00 39.22 196 GLU A O 1
#

pLDDT: mean 73.28, std 18.07, range [32.28, 94.06]